Protein 3A6M (pdb70)

CATH classification: 3.90.20.20 (+1 more: 2.30.22.10)

Radius of gyration: 37.83 Å; Cα contacts (8 Å, |Δi|>4): 458; chains: 2; bounding box: 78×58×121 Å

Organism: Thermus thermophilus (strain ATCC 27634 / DSM 579 / HB8) (NCBI:txid300852)

Nearest PDB structures (foldseek):
  3a6m-assembly1_B  TM=7.182E-01  e=8.033E-25  Thermus thermophilus HB8
  1dkg-assembly1_A  TM=5.302E-01  e=3.583E-08  Escherichia coli
  8gb3-assembly1_E  TM=4.973E-01  e=4.743E-05  Mycobacterium tuberculosis
  3a6m-assembly1_B  TM=1.006E+00  e=1.457E-28  Thermus thermophilus HB8
  1dkg-assembly1_A  TM=4.878E-01  e=1.831E-08  Escherichia coli

Foldseek 3Di:
DCVCVVCVCVVVVCCCVPVVVVVVVVVCVCVVVVVCCVVVVVVVVVVPVCVVVVPVVVVVVVVVVCVLCVLPVVLVVLVVVCVVPQVPDPVSSVVSVVVSVVSVQVSCVVVQKDWDDAAPAFDDPLQEAAPEADADDARGFHHFPAIWIARPSRTPGHTYTHGHDHDD/DVCVCVVVVVVVVVVVCVCVVVVVCCVVVVCVVPVVVVVVVVVVVVVVVVVVVVVVVVVVVVCVLCVLCCVLVVLVVVLVVVCVVPVVCSVVSVVVSVVVVQVSCVVQQKDWPDAAPAADDPQAEDADEEDADDARGFHHFPAIWIARVRHTPGHTYTHGYDDD

Structure (mmCIF, N/CA/C/O backbone):
data_3A6M
#
_entry.id   3A6M
#
_cell.length_a   210.382
_cell.length_b   210.382
_cell.length_c   210.382
_cell.angle_alpha   90.00
_cell.angle_beta   90.00
_cell.angle_gamma   90.00
#
_symmetry.space_group_name_H-M   'P 43 3 2'
#
loop_
_entity.id
_entity.type
_entity.pdbx_description
1 polymer 'Protein grpE'
2 water water
#
loop_
_atom_site.group_PDB
_atom_site.id
_atom_site.type_symbol
_atom_site.label_atom_id
_atom_site.label_alt_id
_atom_site.label_comp_id
_atom_site.label_asym_id
_atom_site.label_entity_id
_atom_site.label_seq_id
_atom_site.pdbx_PDB_ins_code
_atom_site.Cartn_x
_atom_site.Cartn_y
_atom_site.Cartn_z
_atom_site.occupancy
_atom_site.B_iso_or_equiv
_atom_site.auth_seq_id
_atom_site.auth_comp_id
_atom_site.auth_asym_id
_atom_site.auth_atom_id
_atom_site.pdbx_PDB_model_num
ATOM 1 N N . ARG A 1 4 ? 93.761 28.882 198.559 1.00 232.69 4 ARG A N 1
ATOM 2 C CA . ARG A 1 4 ? 94.494 27.591 198.431 1.00 232.69 4 ARG A CA 1
ATOM 3 C C . ARG A 1 4 ? 94.012 26.817 197.206 1.00 232.69 4 ARG A C 1
ATOM 4 O O . ARG A 1 4 ? 94.433 27.095 196.083 1.00 232.69 4 ARG A O 1
ATOM 6 N N . ASN A 1 5 ? 93.130 25.847 197.427 1.00 299.50 5 ASN A N 1
ATOM 7 C CA . ASN A 1 5 ? 92.595 25.039 196.337 1.00 299.50 5 ASN A CA 1
ATOM 8 C C . ASN A 1 5 ? 91.368 25.704 195.722 1.00 299.50 5 ASN A C 1
ATOM 9 O O . ASN A 1 5 ? 90.586 25.060 195.022 1.00 299.50 5 ASN A O 1
ATOM 11 N N . HIS A 1 6 ? 91.206 26.997 195.990 1.00 317.49 6 HIS A N 1
ATOM 12 C CA . HIS A 1 6 ? 90.078 27.756 195.464 1.00 317.49 6 HIS A CA 1
ATOM 13 C C . HIS A 1 6 ? 90.570 28.933 194.628 1.00 317.49 6 HIS A C 1
ATOM 14 O O . HIS A 1 6 ? 89.840 29.461 193.788 1.00 317.49 6 HIS A O 1
ATOM 21 N N . GLU A 1 7 ? 91.813 29.342 194.866 1.00 306.74 7 GLU A N 1
ATOM 22 C CA . GLU A 1 7 ? 92.409 30.451 194.133 1.00 306.74 7 GLU A CA 1
ATOM 23 C C . GLU A 1 7 ? 93.440 29.931 193.135 1.00 306.74 7 GLU A C 1
ATOM 24 O O . GLU A 1 7 ? 93.763 30.605 192.156 1.00 306.74 7 GLU A O 1
ATOM 26 N N . ASN A 1 8 ? 93.952 28.729 193.388 1.00 290.78 8 ASN A N 1
ATOM 27 C CA . ASN A 1 8 ? 94.944 28.113 192.512 1.00 290.78 8 ASN A CA 1
ATOM 28 C C . ASN A 1 8 ? 94.264 27.317 191.402 1.00 290.78 8 ASN A C 1
ATOM 29 O O . ASN A 1 8 ? 94.752 27.271 190.272 1.00 290.78 8 ASN A O 1
ATOM 31 N N . THR A 1 9 ? 93.138 26.688 191.730 1.00 327.92 9 THR A N 1
ATOM 32 C CA . THR A 1 9 ? 92.389 25.906 190.753 1.00 327.92 9 THR A CA 1
ATOM 33 C C . THR A 1 9 ? 91.503 26.833 189.924 1.00 327.92 9 THR A C 1
ATOM 34 O O . THR A 1 9 ? 91.174 26.530 188.776 1.00 327.92 9 THR A O 1
ATOM 38 N N . LEU A 1 10 ? 91.119 27.962 190.514 1.00 320.51 10 LEU A N 1
ATOM 39 C CA . LEU A 1 10 ? 90.290 28.946 189.825 1.00 320.51 10 LEU A CA 1
ATOM 40 C C . LEU A 1 10 ? 91.166 30.098 189.342 1.00 320.51 10 LEU A C 1
ATOM 41 O O . LEU A 1 10 ? 90.663 31.138 188.916 1.00 320.51 10 LEU A O 1
ATOM 46 N N . GLU A 1 11 ? 92.479 29.905 189.415 1.00 278.80 11 GLU A N 1
ATOM 47 C CA . GLU A 1 11 ? 93.431 30.920 188.980 1.00 278.80 11 GLU A CA 1
ATOM 48 C C . GLU A 1 11 ? 93.254 31.176 187.490 1.00 278.80 11 GLU A C 1
ATOM 49 O O . GLU A 1 11 ? 93.746 32.170 186.956 1.00 278.80 11 GLU A O 1
ATOM 51 N N . LYS A 1 12 ? 92.547 30.269 186.823 1.00 326.83 12 LYS A N 1
ATOM 52 C CA . LYS A 1 12 ? 92.295 30.389 185.394 1.00 326.83 12 LYS A CA 1
ATOM 53 C C . LYS A 1 12 ? 91.349 31.553 185.115 1.00 326.83 12 LYS A C 1
ATOM 54 O O . LYS A 1 12 ? 91.003 31.817 183.965 1.00 326.83 12 LYS A O 1
ATOM 56 N N . ASP A 1 13 ? 90.936 32.244 186.174 1.00 283.76 13 ASP A N 1
ATOM 57 C CA . ASP A 1 13 ? 90.034 33.384 186.044 1.00 283.76 13 ASP A CA 1
ATOM 58 C C . ASP A 1 13 ? 90.664 34.437 185.143 1.00 283.76 13 ASP A C 1
ATOM 59 O O . ASP A 1 13 ? 89.983 35.328 184.636 1.00 283.76 13 ASP A O 1
ATOM 61 N N . LEU A 1 14 ? 91.974 34.326 184.956 1.00 305.27 14 LEU A N 1
ATOM 62 C CA . LEU A 1 14 ? 92.713 35.253 184.111 1.00 305.27 14 LEU A CA 1
ATOM 63 C C . LEU A 1 14 ? 93.487 34.465 183.058 1.00 305.27 14 LEU A C 1
ATOM 64 O O . LEU A 1 14 ? 94.320 35.018 182.341 1.00 305.27 14 LEU A O 1
ATOM 69 N N . GLU A 1 15 ? 93.204 33.168 182.973 1.00 311.91 15 GLU A N 1
ATOM 70 C CA . GLU A 1 15 ? 93.867 32.298 182.007 1.00 311.91 15 GLU A CA 1
ATOM 71 C C . GLU A 1 15 ? 92.982 32.081 180.783 1.00 311.91 15 GLU A C 1
ATOM 72 O O . GLU A 1 15 ? 93.436 32.223 179.648 1.00 311.91 15 GLU A O 1
ATOM 74 N N . ALA A 1 16 ? 91.720 31.735 181.019 1.00 297.54 16 ALA A N 1
ATOM 75 C CA . ALA A 1 16 ? 90.777 31.505 179.930 1.00 297.54 16 ALA A CA 1
ATOM 76 C C . ALA A 1 16 ? 90.468 32.817 179.215 1.00 297.54 16 ALA A C 1
ATOM 77 O O . ALA A 1 16 ? 89.841 32.827 178.156 1.00 297.54 16 ALA A O 1
ATOM 79 N N . VAL A 1 17 ? 90.908 33.922 179.809 1.00 345.94 17 VAL A N 1
ATOM 80 C CA . VAL A 1 17 ? 90.701 35.245 179.231 1.00 345.94 17 VAL A CA 1
ATOM 81 C C . VAL A 1 17 ? 91.729 35.468 178.125 1.00 345.94 17 VAL A C 1
ATOM 82 O O . VAL A 1 17 ? 91.508 36.257 177.205 1.00 345.94 17 VAL A O 1
ATOM 86 N N . GLY A 1 18 ? 92.851 34.759 178.220 1.00 242.13 18 GLY A N 1
ATOM 87 C CA . GLY A 1 18 ? 93.903 34.884 177.227 1.00 242.13 18 GLY A CA 1
ATOM 88 C C . GLY A 1 18 ? 93.453 34.494 175.833 1.00 242.13 18 GLY A C 1
ATOM 89 O O . GLY A 1 18 ? 94.077 34.874 174.841 1.00 242.13 18 GLY A O 1
ATOM 90 N N . GLN A 1 19 ? 92.368 33.729 175.756 1.00 303.67 19 GLN A N 1
ATOM 91 C CA . GLN A 1 19 ? 91.827 33.290 174.475 1.00 303.67 19 GLN A CA 1
ATOM 92 C C . GLN A 1 19 ? 90.676 34.198 174.052 1.00 303.67 19 GLN A C 1
ATOM 93 O O . GLN A 1 19 ? 90.203 34.128 172.917 1.00 303.67 19 GLN A O 1
ATOM 95 N N . GLU A 1 20 ? 90.229 35.047 174.974 1.00 257.49 20 GLU A N 1
ATOM 96 C CA . GLU A 1 20 ? 89.143 35.982 174.702 1.00 257.49 20 GLU A CA 1
ATOM 97 C C . GLU A 1 20 ? 89.710 37.388 174.530 1.00 257.49 20 GLU A C 1
ATOM 98 O O . GLU A 1 20 ? 88.968 38.351 174.328 1.00 257.49 20 GLU A O 1
ATOM 104 N N . ALA A 1 21 ? 91.032 37.498 174.607 1.00 294.68 21 ALA A N 1
ATOM 105 C CA . ALA A 1 21 ? 91.707 38.782 174.461 1.00 294.68 21 ALA A CA 1
ATOM 106 C C . ALA A 1 21 ? 92.641 38.772 173.257 1.00 294.68 21 ALA A C 1
ATOM 107 O O . ALA A 1 21 ? 92.630 39.697 172.443 1.00 294.68 21 ALA A O 1
ATOM 109 N N . GLN A 1 22 ? 93.451 37.724 173.151 1.00 276.39 22 GLN A N 1
ATOM 110 C CA . GLN A 1 22 ? 94.386 37.597 172.043 1.00 276.39 22 GLN A CA 1
ATOM 111 C C . GLN A 1 22 ? 93.628 37.407 170.733 1.00 276.39 22 GLN A C 1
ATOM 112 O O . GLN A 1 22 ? 94.150 37.704 169.659 1.00 276.39 22 GLN A O 1
ATOM 114 N N . ALA A 1 23 ? 92.396 36.911 170.826 1.00 334.47 23 ALA A N 1
ATOM 115 C CA . ALA A 1 23 ? 91.566 36.696 169.644 1.00 334.47 23 ALA A CA 1
ATOM 116 C C . ALA A 1 23 ? 90.987 38.029 169.185 1.00 334.47 23 ALA A C 1
ATOM 117 O O . ALA A 1 23 ? 90.877 38.288 167.986 1.00 334.47 23 ALA A O 1
ATOM 119 N N . LEU A 1 24 ? 90.612 38.872 170.145 1.00 260.67 24 LEU A N 1
ATOM 120 C CA . LEU A 1 24 ? 90.065 40.186 169.832 1.00 260.67 24 LEU A CA 1
ATOM 121 C C . LEU A 1 24 ? 91.216 41.095 169.412 1.00 260.67 24 LEU A C 1
ATOM 122 O O . LEU A 1 24 ? 91.025 42.279 169.131 1.00 260.67 24 LEU A O 1
ATOM 127 N N . GLU A 1 25 ? 92.416 40.522 169.379 1.00 299.58 25 GLU A N 1
ATOM 128 C CA . GLU A 1 25 ? 93.621 41.239 168.981 1.00 299.58 25 GLU A CA 1
ATOM 129 C C . GLU A 1 25 ? 94.316 40.444 167.876 1.00 299.58 25 GLU A C 1
ATOM 130 O O . GLU A 1 25 ? 95.433 40.766 167.470 1.00 299.58 25 GLU A O 1
ATOM 132 N N . GLU A 1 26 ? 93.639 39.401 167.401 1.00 269.20 26 GLU A N 1
ATOM 133 C CA . GLU A 1 26 ? 94.153 38.543 166.336 1.00 269.20 26 GLU A CA 1
ATOM 134 C C . GLU A 1 26 ? 93.287 38.719 165.094 1.00 269.20 26 GLU A C 1
ATOM 135 O O . GLU A 1 26 ? 93.646 38.281 164.000 1.00 269.20 26 GLU A O 1
ATOM 137 N N . ARG A 1 27 ? 92.138 39.361 165.280 1.00 266.99 27 ARG A N 1
ATOM 138 C CA . ARG A 1 27 ? 91.203 39.614 164.193 1.00 266.99 27 ARG A CA 1
ATOM 139 C C . ARG A 1 27 ? 91.303 41.075 163.769 1.00 266.99 27 ARG A C 1
ATOM 140 O O . ARG A 1 27 ? 91.262 41.390 162.580 1.00 266.99 27 ARG A O 1
ATOM 148 N N . LEU A 1 28 ? 91.431 41.963 164.751 1.00 253.41 28 LEU A N 1
ATOM 149 C CA . LEU A 1 28 ? 91.552 43.391 164.480 1.00 253.41 28 LEU A CA 1
ATOM 150 C C . LEU A 1 28 ? 92.872 43.665 163.764 1.00 253.41 28 LEU A C 1
ATOM 151 O O . LEU A 1 28 ? 93.071 44.737 163.192 1.00 253.41 28 LEU A O 1
ATOM 156 N N . LYS A 1 29 ? 93.769 42.684 163.800 1.00 256.73 29 LYS A N 1
ATOM 157 C CA . LYS A 1 29 ? 95.069 42.806 163.150 1.00 256.73 29 LYS A CA 1
ATOM 158 C C . LYS A 1 29 ? 94.948 42.391 161.690 1.00 256.73 29 LYS A C 1
ATOM 159 O O . LYS A 1 29 ? 95.647 42.917 160.823 1.00 256.73 29 LYS A O 1
ATOM 161 N N . ALA A 1 30 ? 94.055 41.441 161.428 1.00 281.48 30 ALA A N 1
ATOM 162 C CA . ALA A 1 30 ? 93.827 40.946 160.076 1.00 281.48 30 ALA A CA 1
ATOM 163 C C . ALA A 1 30 ? 93.002 41.946 159.275 1.00 281.48 30 ALA A C 1
ATOM 164 O O . ALA A 1 30 ? 93.082 41.988 158.047 1.00 281.48 30 ALA A O 1
ATOM 166 N N . ALA A 1 31 ? 92.210 42.752 159.976 1.00 346.45 31 ALA A N 1
ATOM 167 C CA . ALA A 1 31 ? 91.374 43.752 159.324 1.00 346.45 31 ALA A CA 1
ATOM 168 C C . ALA A 1 31 ? 92.222 44.896 158.778 1.00 346.45 31 ALA A C 1
ATOM 169 O O . ALA A 1 31 ? 91.691 45.891 158.283 1.00 346.45 31 ALA A O 1
ATOM 171 N N . GLU A 1 32 ? 93.542 44.751 158.872 1.00 298.66 32 GLU A N 1
ATOM 172 C CA . GLU A 1 32 ? 94.460 45.768 158.371 1.00 298.66 32 GLU A CA 1
ATOM 173 C C . GLU A 1 32 ? 94.369 45.790 156.853 1.00 298.66 32 GLU A C 1
ATOM 174 O O . GLU A 1 32 ? 94.449 46.847 156.228 1.00 298.66 32 GLU A O 1
ATOM 176 N N . GLU A 1 33 ? 94.206 44.608 156.266 1.00 320.21 33 GLU A N 1
ATOM 177 C CA . GLU A 1 33 ? 94.079 44.479 154.821 1.00 320.21 33 GLU A CA 1
ATOM 178 C C . GLU A 1 33 ? 92.593 44.367 154.491 1.00 320.21 33 GLU A C 1
ATOM 179 O O . GLU A 1 33 ? 92.215 43.938 153.402 1.00 320.21 33 GLU A O 1
ATOM 181 N N . GLU A 1 34 ? 91.760 44.756 155.453 1.00 284.07 34 GLU A N 1
ATOM 182 C CA . GLU A 1 34 ? 90.308 44.722 155.302 1.00 284.07 34 GLU A CA 1
ATOM 183 C C . GLU A 1 34 ? 89.810 46.113 154.921 1.00 284.07 34 GLU A C 1
ATOM 184 O O . GLU A 1 34 ? 88.710 46.273 154.391 1.00 284.07 34 GLU A O 1
ATOM 190 N N . LEU A 1 35 ? 90.632 47.116 155.210 1.00 299.80 35 LEU A N 1
ATOM 191 C CA . LEU A 1 35 ? 90.323 48.504 154.887 1.00 299.80 35 LEU A CA 1
ATOM 192 C C . LEU A 1 35 ? 91.450 49.038 154.006 1.00 299.80 35 LEU A C 1
ATOM 193 O O . LEU A 1 35 ? 91.427 50.188 153.569 1.00 299.80 35 LEU A O 1
ATOM 198 N N . LYS A 1 36 ? 92.434 48.179 153.754 1.00 309.62 36 LYS A N 1
ATOM 199 C CA . LYS A 1 36 ? 93.581 48.519 152.919 1.00 309.62 36 LYS A CA 1
ATOM 200 C C . LYS A 1 36 ? 93.666 47.527 151.762 1.00 309.62 36 LYS A C 1
ATOM 201 O O . LYS A 1 36 ? 93.953 47.905 150.626 1.00 309.62 36 LYS A O 1
ATOM 203 N N . GLY A 1 37 ? 93.419 46.254 152.061 1.00 237.70 37 GLY A N 1
ATOM 204 C CA . GLY A 1 37 ? 93.452 45.232 151.030 1.00 237.70 37 GLY A CA 1
ATOM 205 C C . GLY A 1 37 ? 92.279 45.436 150.094 1.00 237.70 37 GLY A C 1
ATOM 206 O O . GLY A 1 37 ? 92.387 45.237 148.883 1.00 237.70 37 GLY A O 1
ATOM 207 N N . LEU A 1 38 ? 91.146 45.830 150.669 1.00 325.04 38 LEU A N 1
ATOM 208 C CA . LEU A 1 38 ? 89.940 46.093 149.898 1.00 325.04 38 LEU A CA 1
ATOM 209 C C . LEU A 1 38 ? 90.165 47.385 149.127 1.00 325.04 38 LEU A C 1
ATOM 210 O O . LEU A 1 38 ? 89.553 47.618 148.085 1.00 325.04 38 LEU A O 1
ATOM 215 N N . LYS A 1 39 ? 91.055 48.222 149.652 1.00 293.54 39 LYS A N 1
ATOM 216 C CA . LYS A 1 39 ? 91.379 49.492 149.019 1.00 293.54 39 LYS A CA 1
ATOM 217 C C . LYS A 1 39 ? 91.974 49.238 147.638 1.00 293.54 39 LYS A C 1
ATOM 218 O O . LYS A 1 39 ? 92.175 50.167 146.859 1.00 300.90 39 LYS A O 1
ATOM 220 N N . ASP A 1 40 ? 92.257 47.972 147.344 1.00 296.80 40 ASP A N 1
ATOM 221 C CA . ASP A 1 40 ? 92.815 47.592 146.052 1.00 296.80 40 ASP A CA 1
ATOM 222 C C . ASP A 1 40 ? 91.687 47.321 145.064 1.00 296.80 40 ASP A C 1
ATOM 223 O O . ASP A 1 40 ? 91.563 48.006 144.050 1.00 300.41 40 ASP A O 1
ATOM 228 N N . LYS A 1 41 ? 90.867 46.319 145.367 1.00 251.84 41 LYS A N 1
ATOM 229 C CA . LYS A 1 41 ? 89.741 45.963 144.510 1.00 251.84 41 LYS A CA 1
ATOM 230 C C . LYS A 1 41 ? 88.881 47.196 144.244 1.00 251.84 41 LYS A C 1
ATOM 231 O O . LYS A 1 41 ? 88.180 47.270 143.235 1.00 251.84 41 LYS A O 1
ATOM 237 N N . TYR A 1 42 ? 88.943 48.163 145.156 1.00 242.67 42 TYR A N 1
ATOM 238 C CA . TYR A 1 42 ? 88.170 49.393 145.028 1.00 242.67 42 TYR A CA 1
ATOM 239 C C . TYR A 1 42 ? 88.920 50.446 144.218 1.00 242.67 42 TYR A C 1
ATOM 240 O O . TYR A 1 42 ? 88.427 50.910 143.190 1.00 248.93 42 TYR A O 1
ATOM 249 N N . LEU A 1 43 ? 90.107 50.824 144.686 1.00 186.54 43 LEU A N 1
ATOM 250 C CA . LEU A 1 43 ? 90.917 51.830 144.001 1.00 186.54 43 LEU A CA 1
ATOM 251 C C . LEU A 1 43 ? 91.402 51.339 142.639 1.00 186.54 43 LEU A C 1
ATOM 252 O O . LEU A 1 43 ? 92.102 52.058 141.926 1.00 207.72 43 LEU A O 1
ATOM 254 N N . ARG A 1 44 ? 91.035 50.110 142.289 1.00 226.42 44 ARG A N 1
ATOM 255 C CA . ARG A 1 44 ? 91.410 49.534 141.003 1.00 226.42 44 ARG A CA 1
ATOM 256 C C . ARG A 1 44 ? 90.160 49.477 140.133 1.00 226.42 44 ARG A C 1
ATOM 257 O O . ARG A 1 44 ? 90.239 49.279 138.921 1.00 247.60 44 ARG A O 1
ATOM 259 N N . LEU A 1 45 ? 89.006 49.651 140.769 1.00 249.85 45 LEU A N 1
ATOM 260 C CA . LEU A 1 45 ? 87.728 49.641 140.070 1.00 249.85 45 LEU A CA 1
ATOM 261 C C . LEU A 1 45 ? 87.352 51.094 139.791 1.00 249.85 45 LEU A C 1
ATOM 262 O O . LEU A 1 45 ? 86.731 51.401 138.774 1.00 249.85 45 LEU A O 1
ATOM 267 N N . LEU A 1 46 ? 87.739 51.981 140.705 1.00 183.15 46 LEU A N 1
ATOM 268 C CA . LEU A 1 46 ? 87.461 53.408 140.569 1.00 183.15 46 LEU A CA 1
ATOM 269 C C . LEU A 1 46 ? 88.573 54.087 139.771 1.00 183.15 46 LEU A C 1
ATOM 270 O O . LEU A 1 46 ? 88.496 55.277 139.462 1.00 183.96 46 LEU A O 1
ATOM 275 N N . ALA A 1 47 ? 89.611 53.321 139.445 1.00 190.73 47 ALA A N 1
ATOM 276 C CA . ALA A 1 47 ? 90.731 53.834 138.664 1.00 190.73 47 ALA A CA 1
ATOM 277 C C . ALA A 1 47 ? 90.453 53.513 137.203 1.00 190.73 47 ALA A C 1
ATOM 278 O O . ALA A 1 47 ? 91.048 54.095 136.296 1.00 190.73 47 ALA A O 1
ATOM 280 N N . ASP A 1 48 ? 89.537 52.573 136.994 1.00 179.55 48 ASP A N 1
ATOM 281 C CA . ASP A 1 48 ? 89.141 52.150 135.659 1.00 179.55 48 ASP A CA 1
ATOM 282 C C . ASP A 1 48 ? 87.863 52.876 135.261 1.00 179.55 48 ASP A C 1
ATOM 283 O O . ASP A 1 48 ? 87.658 53.190 134.093 1.00 183.68 48 ASP A O 1
ATOM 288 N N . PHE A 1 49 ? 87.004 53.135 136.241 1.00 193.00 49 PHE A N 1
ATOM 289 C CA . PHE A 1 49 ? 85.750 53.833 135.991 1.00 193.00 49 PHE A CA 1
ATOM 290 C C . PHE A 1 49 ? 86.037 55.282 135.628 1.00 193.00 49 PHE A C 1
ATOM 291 O O . PHE A 1 49 ? 85.213 55.952 135.006 1.00 193.00 49 PHE A O 1
ATOM 299 N N . ASP A 1 50 ? 87.213 55.761 136.016 1.00 197.82 50 ASP A N 1
ATOM 300 C CA . ASP A 1 50 ? 87.609 57.127 135.707 1.00 197.82 50 ASP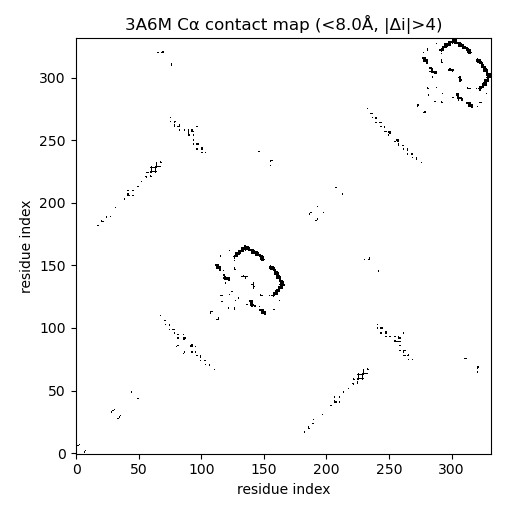 A CA 1
ATOM 301 C C . ASP A 1 50 ? 88.633 57.054 134.578 1.00 197.82 50 ASP A C 1
ATOM 302 O O . ASP A 1 50 ? 89.334 58.022 134.284 1.00 197.82 50 ASP A O 1
ATOM 307 N N . ASN A 1 51 ? 88.704 55.883 133.951 1.00 246.49 51 ASN A N 1
ATOM 308 C CA . ASN A 1 51 ? 89.620 55.636 132.845 1.00 246.49 51 ASN A CA 1
ATOM 309 C C . ASN A 1 51 ? 88.835 55.140 131.634 1.00 246.49 51 ASN A C 1
ATOM 310 O O . ASN A 1 51 ? 88.886 55.735 130.558 1.00 246.49 51 ASN A O 1
ATOM 315 N N . TYR A 1 52 ? 88.117 54.039 131.822 1.00 176.72 52 TYR A N 1
ATOM 316 C CA . TYR A 1 52 ? 87.299 53.447 130.772 1.00 176.72 52 TYR A CA 1
ATOM 317 C C . TYR A 1 52 ? 86.329 54.494 130.241 1.00 176.72 52 TYR A C 1
ATOM 318 O O . TYR A 1 52 ? 86.267 54.743 129.040 1.00 176.72 52 TYR A O 1
ATOM 327 N N . ARG A 1 53 ? 85.571 55.101 131.148 1.00 184.94 53 ARG A N 1
ATOM 328 C CA . ARG A 1 53 ? 84.610 56.126 130.773 1.00 184.94 53 ARG A CA 1
ATOM 329 C C . ARG A 1 53 ? 85.332 57.274 130.066 1.00 184.94 53 ARG A C 1
ATOM 330 O O . ARG A 1 53 ? 84.702 58.110 129.418 1.00 187.53 53 ARG A O 1
ATOM 332 N N . LYS A 1 54 ? 86.656 57.310 130.195 1.00 153.20 54 LYS A N 1
ATOM 333 C CA . LYS A 1 54 ? 87.463 58.342 129.549 1.00 153.20 54 LYS A CA 1
ATOM 334 C C . LYS A 1 54 ? 87.897 57.822 128.180 1.00 153.20 54 LYS A C 1
ATOM 335 O O . LYS A 1 54 ? 88.202 58.598 127.272 1.00 129.89 54 LYS A O 1
ATOM 337 N N . ARG A 1 55 ? 87.921 56.497 128.048 1.00 155.13 55 ARG A N 1
ATOM 338 C CA . ARG A 1 55 ? 88.292 55.838 126.800 1.00 155.13 55 ARG A CA 1
ATOM 339 C C . ARG A 1 55 ? 87.103 55.904 125.849 1.00 155.13 55 ARG A C 1
ATOM 340 O O . ARG A 1 55 ? 87.264 56.118 124.648 1.00 155.13 55 ARG A O 1
ATOM 348 N N . MET A 1 56 ? 85.910 55.708 126.405 1.00 124.74 56 MET A N 1
ATOM 349 C CA . MET A 1 56 ? 84.674 55.743 125.632 1.00 124.74 56 MET A CA 1
ATOM 350 C C . MET A 1 56 ? 84.248 57.183 125.389 1.00 124.74 56 MET A C 1
ATOM 351 O O . MET A 1 56 ? 83.435 57.467 124.508 1.00 124.74 56 MET A O 1
ATOM 356 N N . GLU A 1 57 ? 84.799 58.092 126.185 1.00 145.41 57 GLU A N 1
ATOM 357 C CA . GLU A 1 57 ? 84.499 59.505 126.030 1.00 145.41 57 GLU A CA 1
ATOM 358 C C . GLU A 1 57 ? 85.067 59.842 124.654 1.00 145.41 57 GLU A C 1
ATOM 359 O O . GLU A 1 57 ? 84.762 60.882 124.073 1.00 145.41 57 GLU A O 1
ATOM 365 N N . GLU A 1 58 ? 85.893 58.928 124.145 1.00 117.27 58 GLU A N 1
ATOM 366 C CA . GLU A 1 58 ? 86.536 59.061 122.842 1.00 117.27 58 GLU A CA 1
ATOM 367 C C . GLU A 1 58 ? 85.772 58.270 121.794 1.00 117.27 58 GLU A C 1
ATOM 368 O O . GLU A 1 58 ? 85.291 58.831 120.815 1.00 117.27 58 GLU A O 1
ATOM 374 N N . GLU A 1 59 ? 85.665 56.962 122.009 1.00 124.60 59 GLU A N 1
ATOM 375 C CA . GLU A 1 59 ? 84.968 56.088 121.073 1.00 124.60 59 GLU A CA 1
ATOM 376 C C . GLU A 1 59 ? 83.564 56.590 120.745 1.00 124.60 59 GLU A C 1
ATOM 377 O O . GLU A 1 59 ? 82.948 56.142 119.778 1.00 124.60 59 GLU A O 1
ATOM 383 N N . LEU A 1 60 ? 83.054 57.516 121.551 1.00 111.04 60 LEU A N 1
ATOM 384 C CA . LEU A 1 60 ? 81.736 58.084 121.297 1.00 111.04 60 LEU A CA 1
ATOM 385 C C . LEU A 1 60 ? 81.881 59.268 120.348 1.00 111.04 60 LEU A C 1
ATOM 386 O O . LEU A 1 60 ? 81.330 59.250 119.249 1.00 111.04 60 LEU A O 1
ATOM 391 N N . LYS A 1 61 ? 82.629 60.288 120.768 1.00 94.56 61 LYS A N 1
ATOM 392 C CA . LYS A 1 61 ? 82.843 61.471 119.932 1.00 94.56 61 LYS A CA 1
ATOM 393 C C . LYS A 1 61 ? 83.384 61.079 118.561 1.00 94.56 61 LYS A C 1
ATOM 394 O O . LYS A 1 61 ? 83.371 61.876 117.623 1.00 177.52 61 LYS A O 1
ATOM 400 N N . ALA A 1 62 ? 83.855 59.842 118.458 1.00 91.58 62 ALA A N 1
ATOM 401 C CA . ALA A 1 62 ? 84.389 59.325 117.211 1.00 91.58 62 ALA A CA 1
ATOM 402 C C . ALA A 1 62 ? 83.270 58.706 116.388 1.00 91.58 62 ALA A C 1
ATOM 403 O O . ALA A 1 62 ? 83.161 58.968 115.197 1.00 91.58 62 ALA A O 1
ATOM 405 N N . ARG A 1 63 ? 82.444 57.877 117.018 1.00 90.67 63 ARG A N 1
ATOM 406 C CA . ARG A 1 63 ? 81.333 57.248 116.311 1.00 90.67 63 ARG A CA 1
ATOM 407 C C . ARG A 1 63 ? 80.385 58.288 115.727 1.00 90.67 63 ARG A C 1
ATOM 408 O O . ARG A 1 63 ? 79.670 58.016 114.759 1.00 112.02 63 ARG A O 1
ATOM 416 N N . GLU A 1 64 ? 80.362 59.472 116.326 1.00 88.00 64 GLU A N 1
ATOM 417 C CA . GLU A 1 64 ? 79.500 60.520 115.821 1.00 88.00 64 GLU A CA 1
ATOM 418 C C . GLU A 1 64 ? 80.195 61.077 114.587 1.00 88.00 64 GLU A C 1
ATOM 419 O O . GLU A 1 64 ? 79.614 61.139 113.503 1.00 112.70 64 GLU A O 1
ATOM 425 N N . ARG A 1 65 ? 81.453 61.466 114.761 1.00 81.54 65 ARG A N 1
ATOM 426 C CA . ARG A 1 65 ? 82.253 62.013 113.672 1.00 81.54 65 ARG A CA 1
ATOM 427 C C . ARG A 1 65 ? 82.134 61.094 112.462 1.00 81.54 65 ARG A C 1
ATOM 428 O O . ARG A 1 65 ? 81.967 61.549 111.332 1.00 108.70 65 ARG A O 1
ATOM 436 N N . GLU A 1 66 ? 82.201 59.793 112.724 1.00 76.46 66 GLU A N 1
ATOM 437 C CA . GLU A 1 66 ? 82.096 58.768 111.693 1.00 76.46 66 GLU A CA 1
ATOM 438 C C . GLU A 1 66 ? 80.735 58.867 111.027 1.00 76.46 66 GLU A C 1
ATOM 439 O O . GLU A 1 66 ? 80.597 58.618 109.829 1.00 99.95 66 GLU A O 1
ATOM 445 N N . GLY A 1 67 ? 79.729 59.220 111.822 1.00 82.82 67 GLY A N 1
ATOM 446 C CA . GLY A 1 67 ? 78.378 59.351 111.309 1.00 82.82 67 GLY A CA 1
ATOM 447 C C . GLY A 1 67 ? 78.261 60.546 110.390 1.00 82.82 67 GLY A C 1
ATOM 448 O O . GLY A 1 67 ? 77.655 60.459 109.327 1.00 82.82 67 GLY A O 1
ATOM 449 N N . VAL A 1 68 ? 78.839 61.668 110.799 1.00 73.25 68 VAL A N 1
ATOM 450 C CA . VAL A 1 68 ? 78.800 62.863 109.980 1.00 73.25 68 VAL A CA 1
ATOM 451 C C . VAL A 1 68 ? 79.441 62.564 108.641 1.00 73.25 68 VAL A C 1
ATOM 452 O O . VAL A 1 68 ? 78.889 62.902 107.595 1.00 73.25 68 VAL A O 1
ATOM 456 N N . LEU A 1 69 ? 80.613 61.934 108.680 1.00 65.85 69 LEU A N 1
ATOM 457 C CA . LEU A 1 69 ? 81.339 61.580 107.462 1.00 65.85 69 LEU A CA 1
ATOM 458 C C . LEU A 1 69 ? 80.498 60.696 106.560 1.00 65.85 69 LEU A C 1
ATOM 459 O O . LEU A 1 69 ? 80.373 60.953 105.367 1.00 65.85 69 LEU A O 1
ATOM 464 N N . LYS A 1 70 ? 79.916 59.657 107.140 1.00 65.43 70 LYS A N 1
ATOM 465 C CA . LYS A 1 70 ? 79.085 58.740 106.386 1.00 65.43 70 LYS A CA 1
ATOM 466 C C . LYS A 1 70 ? 78.040 59.490 105.571 1.00 65.43 70 LYS A C 1
ATOM 467 O O . LYS A 1 70 ? 77.732 59.106 104.442 1.00 65.43 70 LYS A O 1
ATOM 473 N N . ALA A 1 71 ? 77.497 60.559 106.145 1.00 63.25 71 ALA A N 1
ATOM 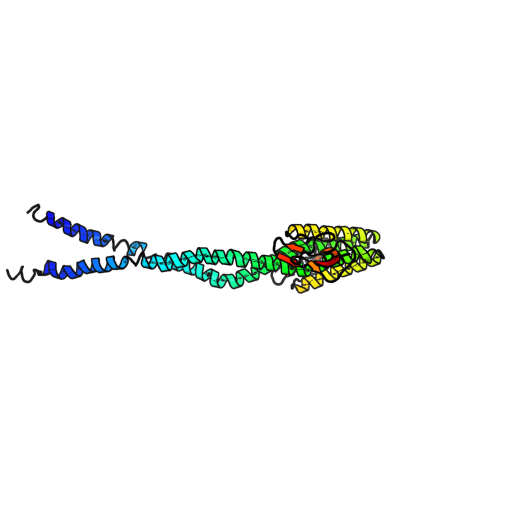474 C CA . ALA A 1 71 ? 76.469 61.347 105.475 1.00 63.25 71 ALA A CA 1
ATOM 475 C C . ALA A 1 71 ? 77.092 62.279 104.449 1.00 63.25 71 ALA A C 1
ATOM 476 O O . ALA A 1 71 ? 76.706 62.283 103.274 1.00 63.25 71 ALA A O 1
ATOM 478 N N . LEU A 1 72 ? 78.048 63.077 104.918 1.00 64.05 72 LEU A N 1
ATOM 479 C CA . LEU A 1 72 ? 78.773 64.032 104.092 1.00 64.05 72 LEU A CA 1
ATOM 480 C C . LEU A 1 72 ? 79.227 63.370 102.790 1.00 64.05 72 LEU A C 1
ATOM 481 O O . LEU A 1 72 ? 79.068 63.921 101.701 1.00 64.05 72 LEU A O 1
ATOM 486 N N . ARG A 1 73 ? 79.781 62.171 102.907 1.00 66.15 73 ARG A N 1
ATOM 487 C CA . ARG A 1 73 ? 80.240 61.446 101.743 1.00 66.15 73 ARG A CA 1
ATOM 488 C C . ARG A 1 73 ? 79.110 61.104 100.806 1.00 66.15 73 ARG A C 1
ATOM 489 O O . ARG A 1 73 ? 79.242 61.232 99.597 1.00 66.15 73 ARG A O 1
ATOM 497 N N . ALA A 1 74 ? 77.991 60.671 101.359 1.00 60.29 74 ALA A N 1
ATOM 498 C CA . ALA A 1 74 ? 76.850 60.311 100.534 1.00 60.29 74 ALA A CA 1
ATOM 499 C C . ALA A 1 74 ? 76.215 61.523 99.884 1.00 60.29 74 ALA A C 1
ATOM 500 O O . ALA A 1 74 ? 75.558 61.414 98.851 1.00 60.29 74 ALA A O 1
ATOM 502 N N . LEU A 1 75 ? 76.415 62.686 100.481 1.00 60.36 75 LEU A N 1
ATOM 503 C CA . LEU A 1 75 ? 75.788 63.874 99.947 1.00 60.36 75 LEU A CA 1
ATOM 504 C C . LEU A 1 75 ? 76.646 64.780 99.080 1.00 60.36 75 LEU A C 1
ATOM 505 O O . LEU A 1 75 ? 76.101 65.626 98.359 1.00 60.36 75 LEU A O 1
ATOM 510 N N . LEU A 1 76 ? 77.969 64.608 99.139 1.00 48.68 76 LEU A N 1
ATOM 511 C CA . LEU A 1 76 ? 78.870 65.425 98.328 1.00 48.68 76 LEU A CA 1
ATOM 512 C C . LEU A 1 76 ? 78.513 65.394 96.840 1.00 48.68 76 LEU A C 1
ATOM 513 O O . LEU A 1 76 ? 78.612 66.400 96.143 1.00 48.68 76 LEU A O 1
ATOM 518 N N . PRO A 1 77 ? 78.074 64.243 96.336 1.00 49.43 77 PRO A N 1
ATOM 519 C CA . PRO A 1 77 ? 77.696 64.110 94.931 1.00 49.43 77 PRO A CA 1
ATOM 520 C C . PRO A 1 77 ? 76.690 65.156 94.490 1.00 49.43 77 PRO A C 1
ATOM 521 O O . PRO A 1 77 ? 76.464 65.324 93.303 1.00 49.43 77 PRO A O 1
ATOM 525 N N . VAL A 1 78 ? 76.045 65.833 95.427 1.00 56.04 78 VAL A N 1
ATOM 526 C CA . VAL A 1 78 ? 75.082 66.852 95.031 1.00 56.04 78 VAL A CA 1
ATOM 527 C C . VAL A 1 78 ? 75.872 68.093 94.659 1.00 56.04 78 VAL A C 1
ATOM 528 O O . VAL A 1 78 ? 75.582 68.769 93.672 1.00 56.04 78 VAL A O 1
ATOM 532 N N . LEU A 1 79 ? 76.884 68.382 95.463 1.00 59.70 79 LEU A N 1
ATOM 533 C CA . LEU A 1 79 ? 77.717 69.539 95.219 1.00 59.70 79 LEU A CA 1
ATOM 534 C C . LEU A 1 79 ? 78.347 69.355 93.854 1.00 59.70 79 LEU A C 1
ATOM 535 O O . LEU A 1 79 ? 78.472 70.302 93.069 1.00 59.70 79 LEU A O 1
ATOM 540 N N . ASP A 1 80 ? 78.719 68.110 93.577 1.00 57.16 80 ASP A N 1
ATOM 541 C CA . ASP A 1 80 ? 79.332 67.765 92.313 1.00 57.16 80 ASP A CA 1
ATOM 542 C C . ASP A 1 80 ? 78.367 68.055 91.185 1.00 57.16 80 ASP A C 1
ATOM 543 O O . ASP A 1 80 ? 78.732 68.716 90.219 1.00 57.16 80 ASP A O 1
ATOM 548 N N . ASP A 1 81 ? 77.131 67.583 91.314 1.00 52.92 81 ASP A N 1
ATOM 549 C CA . ASP A 1 81 ? 76.125 67.824 90.290 1.00 52.92 81 ASP A CA 1
ATOM 550 C C . ASP A 1 81 ? 75.816 69.313 90.137 1.00 52.92 81 ASP A C 1
ATOM 551 O O . ASP A 1 81 ? 75.502 69.786 89.039 1.00 52.92 81 ASP A O 1
ATOM 556 N N . LEU A 1 82 ? 75.900 70.062 91.229 1.00 61.50 82 LEU A N 1
ATOM 557 C CA . LEU A 1 82 ? 75.629 71.483 91.128 1.00 61.50 82 LEU A CA 1
ATOM 558 C C . LEU A 1 82 ? 76.732 72.081 90.281 1.00 61.50 82 LEU A C 1
ATOM 559 O O . LEU A 1 82 ? 76.479 72.944 89.438 1.00 61.50 82 LEU A O 1
ATOM 564 N N . ASP A 1 83 ? 77.958 71.613 90.510 1.00 53.69 83 ASP A N 1
ATOM 565 C CA . ASP A 1 83 ? 79.099 72.075 89.730 1.00 53.69 83 ASP A CA 1
ATOM 566 C C . ASP A 1 83 ? 78.877 71.649 88.281 1.00 53.69 83 ASP A C 1
ATOM 567 O O . ASP A 1 83 ? 78.829 72.477 87.384 1.00 53.69 83 ASP A O 1
ATOM 572 N N . ARG A 1 84 ? 78.729 70.350 88.054 1.00 68.83 84 ARG A N 1
ATOM 573 C CA . ARG A 1 84 ? 78.520 69.858 86.703 1.00 68.83 84 ARG A CA 1
ATOM 574 C C . ARG A 1 84 ? 77.469 70.674 85.963 1.00 68.83 84 ARG A C 1
ATOM 575 O O . ARG A 1 84 ? 77.511 70.777 84.748 1.00 68.83 84 ARG A O 1
ATOM 583 N N . ALA A 1 85 ? 76.536 71.276 86.689 1.00 64.25 85 ALA A N 1
ATOM 584 C CA . ALA A 1 85 ? 75.482 72.048 86.043 1.00 64.25 85 ALA A CA 1
ATOM 585 C C . ALA A 1 85 ? 75.907 73.451 85.668 1.00 64.25 85 ALA A C 1
ATOM 586 O O . ALA A 1 85 ? 75.594 73.929 84.591 1.00 64.25 85 ALA A O 1
ATOM 588 N N . LEU A 1 86 ? 76.610 74.119 86.564 1.00 64.23 86 LEU A N 1
ATOM 589 C CA . LEU A 1 86 ? 77.055 75.472 86.297 1.00 64.23 86 LEU A CA 1
ATOM 590 C C . LEU A 1 86 ? 78.044 75.577 85.143 1.00 64.23 86 LEU A C 1
ATOM 591 O O . LEU A 1 86 ? 78.091 76.607 84.476 1.00 64.23 86 LEU A O 1
ATOM 596 N N . GLU A 1 87 ? 78.839 74.534 84.908 1.00 91.70 87 GLU A N 1
ATOM 597 C CA . GLU A 1 87 ? 79.827 74.574 83.836 1.00 91.70 87 GLU A CA 1
ATOM 598 C C . GLU A 1 87 ? 79.310 74.073 82.492 1.00 91.70 87 GLU A C 1
ATOM 599 O O . GLU A 1 87 ? 79.850 74.422 81.446 1.00 91.70 87 GLU A O 1
ATOM 605 N N . PHE A 1 88 ? 78.259 73.267 82.513 1.00 113.13 88 PHE A N 1
ATOM 606 C CA . PHE A 1 88 ? 77.704 72.734 81.279 1.00 113.13 88 PHE A CA 1
ATOM 607 C C . PHE A 1 88 ? 76.252 73.120 81.068 1.00 113.13 88 PHE A C 1
ATOM 608 O O . PHE A 1 88 ? 75.949 74.010 80.273 1.00 113.13 88 PHE A O 1
ATOM 616 N N . ALA A 1 89 ? 75.371 72.427 81.788 1.00 243.34 89 ALA A N 1
ATOM 617 C CA . ALA A 1 89 ? 73.919 72.602 81.737 1.00 243.34 89 ALA A CA 1
ATOM 618 C C . ALA A 1 89 ? 73.372 73.972 81.333 1.00 243.34 89 ALA A C 1
ATOM 619 O O . ALA A 1 89 ? 72.223 74.072 80.900 1.00 243.34 89 ALA A O 1
ATOM 621 N N . GLU A 1 90 ? 74.176 75.022 81.477 1.00 236.59 90 GLU A N 1
ATOM 622 C CA . GLU A 1 90 ? 73.748 76.374 81.117 1.00 236.59 90 GLU A CA 1
ATOM 623 C C . GLU A 1 90 ? 73.262 76.437 79.668 1.00 236.59 90 GLU A C 1
ATOM 624 O O . GLU A 1 90 ? 72.904 77.504 79.169 1.00 236.59 90 GLU A O 1
ATOM 630 N N . ALA A 1 91 ? 73.262 75.288 79.000 1.00 103.21 91 ALA A N 1
ATOM 631 C CA . ALA A 1 91 ? 72.821 75.185 77.617 1.00 103.21 91 ALA A CA 1
ATOM 632 C C . ALA A 1 91 ? 71.487 75.893 77.423 1.00 103.21 91 ALA A C 1
ATOM 633 O O . ALA A 1 91 ? 71.396 76.884 76.703 1.00 103.21 91 ALA A O 1
ATOM 635 N N . SER A 1 92 ? 70.448 75.386 78.066 1.00 159.68 92 SER A N 1
ATOM 636 C CA . SER A 1 92 ? 69.139 76.003 77.939 1.00 159.68 92 SER A CA 1
ATOM 637 C C . SER A 1 92 ? 68.463 76.171 79.286 1.00 159.68 92 SER A C 1
ATOM 638 O O . SER A 1 92 ? 68.657 75.369 80.196 1.00 159.68 92 SER A O 1
ATOM 641 N N . PRO A 1 93 ? 67.676 77.241 79.440 1.00 129.05 93 PRO A N 1
ATOM 642 C CA . PRO A 1 93 ? 66.973 77.478 80.701 1.00 129.05 93 PRO A CA 1
ATOM 643 C C . PRO A 1 93 ? 66.194 76.215 81.069 1.00 129.05 93 PRO A C 1
ATOM 644 O O . PRO A 1 93 ? 66.202 75.784 82.223 1.00 129.05 93 PRO A O 1
ATOM 648 N N . GLU A 1 94 ? 65.535 75.626 80.070 1.00 88.98 94 GLU A N 1
ATOM 649 C CA . GLU A 1 94 ? 64.759 74.401 80.256 1.00 88.98 94 GLU A CA 1
ATOM 650 C C . GLU A 1 94 ? 65.692 73.190 80.321 1.00 88.98 94 GLU A C 1
ATOM 651 O O . GLU A 1 94 ? 65.260 72.070 80.581 1.00 88.98 94 GLU A O 1
ATOM 657 N N . SER A 1 95 ? 66.976 73.422 80.076 1.00 117.35 95 SER A N 1
ATOM 658 C CA . SER A 1 95 ? 67.964 72.356 80.141 1.00 117.35 95 SER A CA 1
ATOM 659 C C . SER A 1 95 ? 68.420 72.267 81.596 1.00 117.35 95 SER A C 1
ATOM 660 O O . SER A 1 95 ? 68.551 71.175 82.146 1.00 117.35 95 SER A O 1
ATOM 663 N N . ILE A 1 96 ? 68.651 73.429 82.208 1.00 95.59 96 ILE A N 1
ATOM 664 C CA . ILE A 1 96 ? 69.078 73.518 83.605 1.00 95.59 96 ILE A CA 1
ATOM 665 C C . ILE A 1 96 ? 67.913 73.111 84.506 1.00 95.59 96 ILE A C 1
ATOM 666 O O . ILE A 1 96 ? 68.086 72.362 85.470 1.00 95.59 96 ILE A O 1
ATOM 671 N N . ARG A 1 97 ? 66.727 73.624 84.186 1.00 80.38 97 ARG A N 1
ATOM 672 C CA . ARG A 1 97 ? 65.525 73.296 84.936 1.00 80.38 97 ARG A CA 1
ATOM 673 C C . ARG A 1 97 ? 65.490 71.770 85.061 1.00 80.38 97 ARG A C 1
ATOM 674 O O . ARG A 1 97 ? 65.415 71.236 86.163 1.00 80.38 97 ARG A O 1
ATOM 682 N N . GLN A 1 98 ? 65.585 71.063 83.938 1.00 62.49 98 GLN A N 1
ATOM 683 C CA . GLN A 1 98 ? 65.570 69.608 83.986 1.00 62.49 98 GLN A CA 1
ATOM 684 C C . GLN A 1 98 ? 66.750 69.065 84.777 1.00 62.49 98 GLN A C 1
ATOM 685 O O . GLN A 1 98 ? 66.655 68.009 85.397 1.00 62.49 98 GLN A O 1
ATOM 691 N N . GLY A 1 99 ? 67.859 69.794 84.762 1.00 68.27 99 GLY A N 1
ATOM 692 C CA . GLY A 1 99 ? 69.035 69.356 85.487 1.00 68.27 99 GLY A CA 1
ATOM 693 C C . GLY A 1 99 ? 68.795 69.417 86.979 1.00 68.27 99 GLY A C 1
ATOM 694 O O . GLY A 1 99 ? 69.046 68.439 87.698 1.00 68.27 99 GLY A O 1
ATOM 695 N N . VAL A 1 100 ? 68.306 70.569 87.446 1.00 59.69 100 VAL A N 1
ATOM 696 C CA . VAL A 1 100 ? 68.018 70.765 88.861 1.00 59.69 100 VAL A CA 1
ATOM 697 C C . VAL A 1 100 ? 66.982 69.740 89.289 1.00 59.69 100 VAL A C 1
ATOM 698 O O . VAL A 1 100 ? 67.133 69.112 90.326 1.00 59.69 100 VAL A O 1
ATOM 702 N N . ARG A 1 101 ? 65.930 69.571 88.490 1.00 53.88 101 ARG A N 1
ATOM 703 C CA . ARG A 1 101 ? 64.902 68.580 88.798 1.00 53.88 101 ARG A CA 1
ATOM 704 C C . ARG A 1 101 ? 65.660 67.315 89.113 1.00 53.88 101 ARG A C 1
ATOM 705 O O . ARG A 1 101 ? 65.501 66.729 90.177 1.00 53.88 101 ARG A O 1
ATOM 713 N N . ALA A 1 102 ? 66.520 66.922 88.182 1.00 58.27 102 ALA A N 1
ATOM 714 C CA . ALA A 1 102 ? 67.340 65.735 88.332 1.00 58.27 102 ALA A CA 1
ATOM 715 C C . ALA A 1 102 ? 68.120 65.7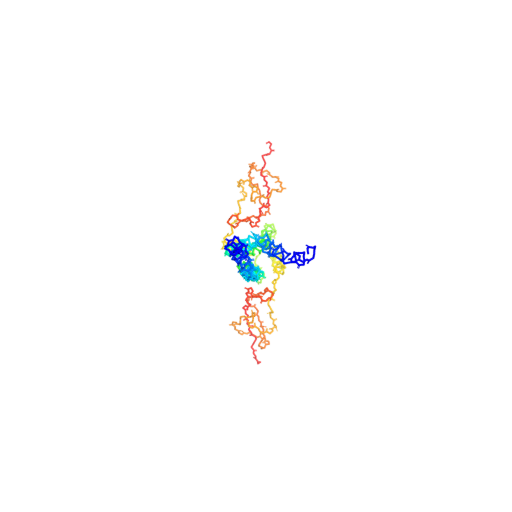43 89.637 1.00 58.27 102 ALA A C 1
ATOM 716 O O . ALA A 1 102 ? 68.069 64.773 90.383 1.00 58.27 102 ALA A O 1
ATOM 718 N N . ILE A 1 103 ? 68.845 66.823 89.917 1.00 60.15 103 ILE A N 1
ATOM 719 C CA . ILE A 1 103 ? 69.614 66.882 91.157 1.00 60.15 103 ILE A CA 1
ATOM 720 C C . ILE A 1 103 ? 68.732 66.610 92.366 1.00 60.15 103 ILE A C 1
ATOM 721 O O . ILE A 1 103 ? 69.117 65.849 93.254 1.00 60.15 103 ILE A O 1
ATOM 726 N N . ARG A 1 104 ? 67.558 67.237 92.412 1.00 62.16 104 ARG A N 1
ATOM 727 C CA . ARG A 1 104 ? 66.648 67.025 93.532 1.00 62.16 104 ARG A CA 1
ATOM 728 C C . ARG A 1 104 ? 66.336 65.541 93.632 1.00 62.16 104 ARG A C 1
ATOM 729 O O . ARG A 1 104 ? 66.565 64.920 94.674 1.00 62.16 104 ARG A O 1
ATOM 737 N N . ASP A 1 105 ? 65.817 64.980 92.540 1.00 63.13 105 ASP A N 1
ATOM 738 C CA . ASP A 1 105 ? 65.490 63.560 92.488 1.00 63.13 105 ASP A CA 1
ATOM 739 C C . ASP A 1 105 ? 66.645 62.771 93.084 1.00 63.13 105 ASP A C 1
ATOM 740 O O . ASP A 1 105 ? 66.437 61.824 93.842 1.00 63.13 105 ASP A O 1
ATOM 745 N N . GLY A 1 106 ? 67.864 63.181 92.751 1.00 59.31 106 GLY A N 1
ATOM 746 C CA . GLY A 1 106 ? 69.043 62.517 93.275 1.00 59.31 106 GLY A CA 1
ATOM 747 C C . GLY A 1 106 ? 69.141 62.629 94.785 1.00 59.31 106 GLY A C 1
ATOM 748 O O . GLY A 1 106 ? 69.345 61.638 95.488 1.00 59.31 106 GLY A O 1
ATOM 749 N N . PHE A 1 107 ? 68.996 63.846 95.289 1.00 59.61 107 PHE A N 1
ATOM 750 C CA . PHE A 1 107 ? 69.059 64.091 96.723 1.00 59.61 107 PHE A CA 1
ATOM 751 C C . PHE A 1 107 ? 68.139 63.097 97.453 1.00 59.61 107 PHE A C 1
ATOM 752 O O . PHE A 1 107 ? 68.483 62.585 98.517 1.00 59.61 107 PHE A O 1
ATOM 760 N N . PHE A 1 108 ? 66.972 62.818 96.880 1.00 71.21 108 PHE A N 1
ATOM 761 C CA . PHE A 1 108 ? 66.053 61.876 97.500 1.00 71.21 108 PHE A CA 1
ATOM 762 C C . PHE A 1 108 ? 66.641 60.477 97.574 1.00 71.21 108 PHE A C 1
ATOM 763 O O . PHE A 1 108 ? 66.687 59.881 98.657 1.00 71.21 108 PHE A O 1
ATOM 771 N N . ARG A 1 109 ? 67.074 59.943 96.429 1.00 58.68 109 ARG A N 1
ATOM 772 C CA . ARG A 1 109 ? 67.675 58.618 96.411 1.00 58.68 109 ARG A CA 1
ATOM 773 C C . ARG A 1 109 ? 68.775 58.576 97.462 1.00 58.68 109 ARG A C 1
ATOM 774 O O . ARG A 1 109 ? 68.838 57.653 98.268 1.00 58.68 109 ARG A O 1
ATOM 782 N N . ILE A 1 110 ? 69.632 59.590 97.472 1.00 51.98 110 ILE A N 1
ATOM 783 C CA . ILE A 1 110 ? 70.717 59.639 98.444 1.00 51.98 110 ILE A CA 1
ATOM 784 C C . ILE A 1 110 ? 70.198 59.520 99.862 1.00 51.98 110 ILE A C 1
ATOM 785 O O . ILE A 1 110 ? 70.766 58.783 100.661 1.00 51.98 110 ILE A O 1
ATOM 790 N N . LEU A 1 111 ? 69.134 60.261 100.174 1.00 56.65 111 LEU A N 1
ATOM 791 C CA . LEU A 1 111 ? 68.548 60.231 101.512 1.00 56.65 111 LEU A CA 1
ATOM 792 C C . LEU A 1 111 ? 68.004 58.850 101.802 1.00 56.65 111 LEU A C 1
ATOM 793 O O . LEU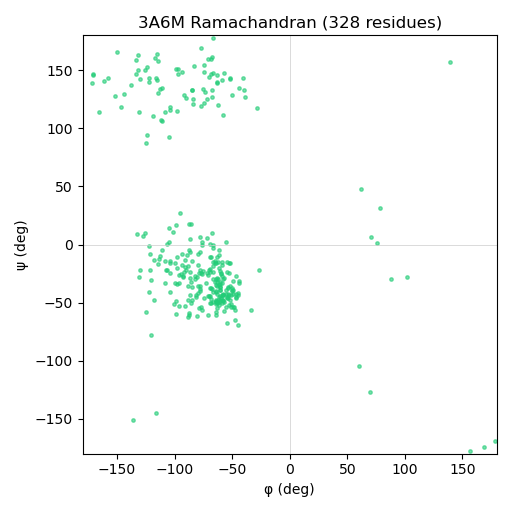 A 1 111 ? 68.275 58.283 102.858 1.00 56.65 111 LEU A O 1
ATOM 798 N N . ALA A 1 112 ? 67.245 58.311 100.854 1.00 69.26 112 ALA A N 1
ATOM 799 C CA . ALA A 1 112 ? 66.684 56.977 100.995 1.00 69.26 112 ALA A CA 1
ATOM 800 C C . ALA A 1 112 ? 67.833 56.012 101.271 1.00 69.26 112 ALA A C 1
ATOM 801 O O . ALA A 1 112 ? 67.715 55.084 102.069 1.00 69.26 112 ALA A O 1
ATOM 803 N N . GLY A 1 113 ? 68.952 56.241 100.603 1.00 67.17 113 GLY A N 1
ATOM 804 C CA . GLY A 1 113 ? 70.101 55.392 100.814 1.00 67.17 113 GLY A CA 1
ATOM 805 C C . GLY A 1 113 ? 70.469 55.310 102.282 1.00 67.17 113 GLY A C 1
ATOM 806 O O . GLY A 1 113 ? 70.779 54.227 102.770 1.00 67.17 113 GLY A O 1
ATOM 807 N N . LEU A 1 114 ? 70.448 56.437 102.993 1.00 63.39 114 LEU A N 1
ATOM 808 C CA . LEU A 1 114 ? 70.787 56.420 104.409 1.00 63.39 114 LEU A CA 1
ATOM 809 C C . LEU A 1 114 ? 69.532 56.077 105.203 1.00 63.39 114 LEU A C 1
ATOM 810 O O . LEU A 1 114 ? 69.460 56.308 106.416 1.00 63.39 114 LEU A O 1
ATOM 815 N N . GLY A 1 115 ? 68.543 55.526 104.501 1.00 80.54 115 GLY A N 1
ATOM 816 C CA . GLY A 1 115 ? 67.296 55.133 105.131 1.00 80.54 115 GLY A CA 1
ATOM 817 C C . GLY A 1 115 ? 66.531 56.280 105.755 1.00 80.54 115 GLY A C 1
ATOM 818 O O . GLY A 1 115 ? 66.091 56.196 106.905 1.00 80.54 115 GLY A O 1
ATOM 819 N N . VAL A 1 116 ? 66.374 57.360 104.999 1.00 67.47 116 VAL A N 1
ATOM 820 C CA . VAL A 1 116 ? 65.649 58.522 105.478 1.00 67.47 116 VAL A CA 1
ATOM 821 C C . VAL A 1 116 ? 64.460 58.753 104.566 1.00 67.47 116 VAL A C 1
ATOM 822 O O . VAL A 1 116 ? 64.636 59.124 103.411 1.00 67.47 116 VAL A O 1
ATOM 826 N N . GLU A 1 117 ? 63.254 58.522 105.082 1.00 70.73 117 GLU A N 1
ATOM 827 C CA . GLU A 1 117 ? 62.033 58.704 104.302 1.00 70.73 117 GLU A CA 1
ATOM 828 C C . GLU A 1 117 ? 61.374 60.040 104.594 1.00 70.73 117 GLU A C 1
ATOM 829 O O . GLU A 1 117 ? 61.511 60.586 105.686 1.00 70.73 117 GLU A O 1
ATOM 835 N N . GLU A 1 118 ? 60.671 60.578 103.607 1.00 74.06 118 GLU A N 1
ATOM 836 C CA . GLU A 1 118 ? 59.992 61.849 103.779 1.00 74.06 118 GLU A CA 1
ATOM 837 C C . GLU A 1 118 ? 58.639 61.577 104.417 1.00 74.06 118 GLU A C 1
ATOM 838 O O . GLU A 1 118 ? 57.923 60.672 103.998 1.00 74.06 118 GLU A O 1
ATOM 844 N N . VAL A 1 119 ? 58.296 62.348 105.443 1.00 65.78 119 VAL A N 1
ATOM 845 C CA . VAL A 1 119 ? 57.024 62.176 106.130 1.00 65.78 119 VAL A CA 1
ATOM 846 C C . VAL A 1 119 ? 55.898 62.561 105.175 1.00 65.78 119 VAL A C 1
ATOM 847 O O . VAL A 1 119 ? 56.129 63.252 104.187 1.00 65.78 119 VAL A O 1
ATOM 851 N N . PRO A 1 120 ? 54.662 62.127 105.464 1.00 55.57 120 PRO A N 1
ATOM 852 C CA . PRO A 1 120 ? 53.464 62.387 104.653 1.00 55.57 120 PRO A CA 1
ATOM 853 C C . PRO A 1 120 ? 53.193 63.851 104.431 1.00 55.57 120 PRO A C 1
ATOM 854 O O . PRO A 1 120 ? 53.468 64.659 105.305 1.00 55.57 120 PRO A O 1
ATOM 858 N N . GLY A 1 121 ? 52.627 64.184 103.271 1.00 46.76 121 GLY A N 1
ATOM 859 C CA . GLY A 1 121 ? 52.362 65.577 102.949 1.00 46.76 121 GLY A CA 1
ATOM 860 C C . GLY A 1 121 ? 51.0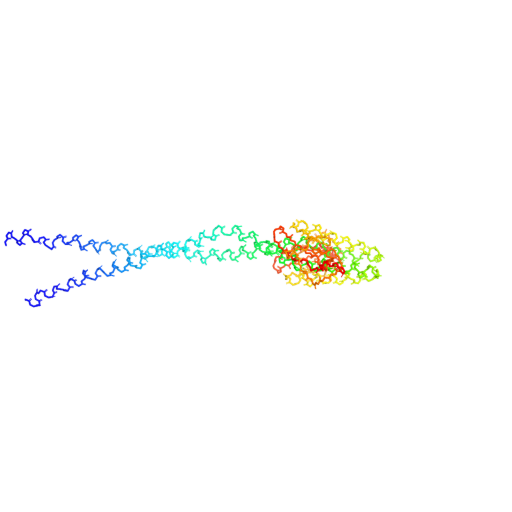08 65.867 102.342 1.00 46.76 121 GLY A C 1
ATOM 861 O O . GLY A 1 121 ? 50.060 65.145 102.600 1.00 46.76 121 GLY A O 1
ATOM 862 N N . GLU A 1 122 ? 50.916 66.911 101.522 1.00 61.91 122 GLU A N 1
ATOM 863 C CA . GLU A 1 122 ? 49.645 67.309 100.919 1.00 61.91 122 GLU A CA 1
ATOM 864 C C . GLU A 1 122 ? 48.680 66.176 100.714 1.00 61.91 122 GLU A C 1
ATOM 865 O O . GLU A 1 122 ? 48.964 65.239 99.982 1.00 61.91 122 GLU A O 1
ATOM 871 N N . GLY A 1 123 ? 47.541 66.259 101.391 1.00 59.30 123 GLY A N 1
ATOM 872 C CA . GLY A 1 123 ? 46.532 65.229 101.272 1.00 59.30 123 GLY A CA 1
ATOM 873 C C . GLY A 1 123 ? 46.508 64.266 102.439 1.00 59.30 123 GLY A C 1
ATOM 874 O O . GLY A 1 123 ? 45.464 63.696 102.744 1.00 59.30 123 GLY A O 1
ATOM 875 N N . GLU A 1 124 ? 47.648 64.070 103.094 1.00 64.54 124 GLU A N 1
ATOM 876 C CA . GLU A 1 124 ? 47.717 63.163 104.234 1.00 64.54 124 GLU A CA 1
ATOM 877 C C . GLU A 1 124 ? 47.124 63.782 105.502 1.00 64.54 124 GLU A C 1
ATOM 878 O O . GLU A 1 124 ? 46.841 64.983 105.554 1.00 64.54 124 GLU A O 1
ATOM 884 N N . ALA A 1 125 ? 46.943 62.959 106.530 1.00 52.06 125 ALA A N 1
ATOM 885 C CA . ALA A 1 125 ? 46.385 63.432 107.784 1.00 52.06 125 ALA A CA 1
ATOM 886 C C . ALA A 1 125 ? 47.407 64.257 108.534 1.00 52.06 125 ALA A C 1
ATOM 887 O O . ALA A 1 125 ? 48.555 63.851 108.681 1.00 52.06 125 ALA A O 1
ATOM 889 N N . PHE A 1 126 ? 46.990 65.433 108.987 1.00 56.98 126 PHE A N 1
ATOM 890 C CA . PHE A 1 126 ? 47.859 66.306 109.760 1.00 56.98 126 PHE A CA 1
ATOM 891 C C . PHE A 1 126 ? 48.226 65.563 111.038 1.00 56.98 126 PHE A C 1
ATOM 892 O O . PHE A 1 126 ? 47.351 65.199 111.814 1.00 56.98 126 PHE A O 1
ATOM 900 N N . ASP A 1 127 ? 49.512 65.332 111.254 1.00 47.96 127 ASP A N 1
ATOM 901 C CA . ASP A 1 127 ? 49.959 64.632 112.448 1.00 47.96 127 ASP A CA 1
ATOM 902 C C . ASP A 1 127 ? 51.103 65.400 113.118 1.00 47.96 127 ASP A C 1
ATOM 903 O O . ASP A 1 127 ? 52.183 65.506 112.561 1.00 47.96 127 ASP A O 1
ATOM 908 N N . PRO A 1 128 ? 50.881 65.934 114.331 1.00 57.98 128 PRO A N 1
ATOM 909 C CA . PRO A 1 128 ? 51.872 66.699 115.098 1.00 57.98 128 PRO A CA 1
ATOM 910 C C . PRO A 1 128 ? 53.230 66.030 115.205 1.00 57.98 128 PRO A C 1
ATOM 911 O O . PRO A 1 128 ? 54.263 66.689 115.296 1.00 57.98 128 PRO A O 1
ATOM 915 N N . ARG A 1 129 ? 53.230 64.710 115.209 1.00 57.66 129 ARG A N 1
ATOM 916 C CA . ARG A 1 129 ? 54.468 63.979 115.339 1.00 57.66 129 ARG A CA 1
ATOM 917 C C . ARG A 1 129 ? 55.439 64.285 114.192 1.00 57.66 129 ARG A C 1
ATOM 918 O O . ARG A 1 129 ? 56.649 64.306 114.390 1.00 57.66 129 ARG A O 1
ATOM 926 N N . TYR A 1 130 ? 54.905 64.556 113.006 1.00 64.98 130 TYR A N 1
ATOM 927 C CA . TYR A 1 130 ? 55.717 64.849 111.835 1.00 64.98 130 TYR A CA 1
ATOM 928 C C . TYR A 1 130 ? 55.487 66.240 111.275 1.00 64.98 130 TYR A C 1
ATOM 929 O O . TYR A 1 130 ? 56.264 66.694 110.443 1.00 64.98 130 TYR A O 1
ATOM 938 N N . HIS A 1 131 ? 54.423 66.914 111.700 1.00 53.95 131 HIS A N 1
ATOM 939 C CA . HIS A 1 131 ? 54.094 68.217 111.140 1.00 53.95 131 HIS A CA 1
ATOM 940 C C . HIS A 1 131 ? 54.143 69.441 112.021 1.00 53.95 131 HIS A C 1
ATOM 941 O O . HIS A 1 131 ? 53.760 69.404 113.186 1.00 53.95 131 HIS A O 1
ATOM 948 N N . GLU A 1 132 ? 54.613 70.535 111.431 1.00 46.54 132 GLU A N 1
ATOM 949 C CA . GLU A 1 132 ? 54.696 71.828 112.084 1.00 46.54 132 GLU A CA 1
ATOM 950 C C . GLU A 1 132 ? 53.649 72.636 111.331 1.00 46.54 132 GLU A C 1
ATOM 951 O O . GLU A 1 132 ? 53.854 72.988 110.179 1.00 46.54 132 GLU A O 1
ATOM 957 N N . ALA A 1 133 ? 52.509 72.910 111.944 1.00 50.63 133 ALA A N 1
ATOM 958 C CA . ALA A 1 133 ? 51.495 73.678 111.232 1.00 50.63 133 ALA A CA 1
ATOM 959 C C . ALA A 1 133 ? 51.749 75.173 111.352 1.00 50.63 133 ALA A C 1
ATOM 960 O O . ALA A 1 133 ? 51.781 75.695 112.456 1.00 50.63 133 ALA A O 1
ATOM 962 N N . VAL A 1 134 ? 51.928 75.863 110.228 1.00 57.65 134 VAL A N 1
ATOM 963 C CA . VAL A 1 134 ? 52.178 77.309 110.261 1.00 57.65 134 VAL A CA 1
ATOM 964 C C . VAL A 1 134 ? 50.926 78.170 110.126 1.00 57.65 134 VAL A C 1
ATOM 965 O O . VAL A 1 134 ? 50.981 79.385 110.287 1.00 57.65 134 VAL A O 1
ATOM 969 N N . GLY A 1 135 ? 49.805 77.533 109.826 1.00 52.34 135 GLY A N 1
ATOM 970 C CA . GLY A 1 135 ? 48.555 78.247 109.653 1.00 52.34 135 GLY A CA 1
ATOM 971 C C . GLY A 1 135 ? 47.688 77.357 108.786 1.00 52.34 135 GLY A C 1
ATOM 972 O O . GLY A 1 135 ? 48.096 76.241 108.434 1.00 52.34 135 GLY A O 1
ATOM 973 N N . LEU A 1 136 ? 46.491 77.805 108.434 1.00 56.20 136 LEU A N 1
ATOM 974 C CA . LEU A 1 136 ? 45.687 76.945 107.592 1.00 56.20 136 LEU A CA 1
ATOM 975 C C . LEU A 1 136 ? 45.228 77.588 106.304 1.00 56.20 136 LEU A C 1
ATOM 976 O O . LEU A 1 136 ? 45.116 78.797 106.202 1.00 56.20 136 LEU A O 1
ATOM 981 N N . LEU A 1 137 ? 45.012 76.751 105.303 1.00 67.40 137 LEU A N 1
ATOM 982 C CA . LEU A 1 137 ? 44.574 77.195 103.996 1.00 67.40 137 LEU A CA 1
ATOM 983 C C . LEU A 1 137 ? 43.450 76.271 103.608 1.00 67.40 137 LEU A C 1
ATOM 984 O O . LEU A 1 137 ? 43.346 75.160 104.136 1.00 67.40 137 LEU A O 1
ATOM 989 N N . PRO A 1 138 ? 42.592 76.712 102.678 1.00 67.28 138 PRO A N 1
ATOM 990 C CA . PRO A 1 138 ? 41.446 75.949 102.177 1.00 67.28 138 PRO A CA 1
ATOM 991 C C . PRO A 1 138 ? 41.832 74.537 101.757 1.00 67.28 138 PRO A C 1
ATOM 992 O O . PRO A 1 138 ? 42.768 74.360 100.978 1.00 67.28 138 PRO A O 1
ATOM 996 N N . GLY A 1 139 ? 41.104 73.545 102.273 1.00 76.98 139 GLY A N 1
ATOM 997 C CA . GLY A 1 139 ? 41.375 72.144 101.963 1.00 76.98 139 GLY A CA 1
ATOM 998 C C . GLY A 1 139 ? 40.587 71.209 102.875 1.00 76.98 139 GLY A C 1
ATOM 999 O O . GLY A 1 139 ? 39.759 71.675 103.657 1.00 76.98 139 GLY A O 1
ATOM 1000 N N . GLU A 1 140 ? 40.820 69.902 102.792 1.00 76.24 140 GLU A N 1
ATOM 1001 C CA . GLU A 1 140 ? 40.082 68.983 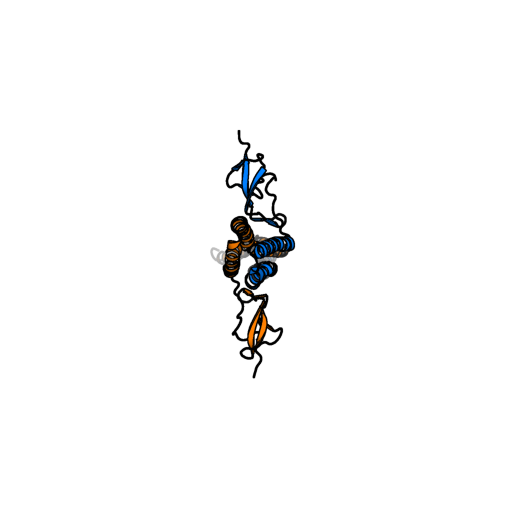103.654 1.00 76.24 140 GLU A CA 1
ATOM 1002 C C . GLU A 1 140 ? 40.616 69.076 105.074 1.00 76.24 140 GLU A C 1
ATOM 1003 O O . GLU A 1 140 ? 41.799 68.840 105.318 1.00 76.24 140 GLU A O 1
ATOM 1009 N N . PRO A 1 141 ? 39.744 69.417 106.032 1.00 61.68 141 PRO A N 1
ATOM 1010 C CA . PRO A 1 141 ? 40.089 69.558 107.447 1.00 61.68 141 PRO A CA 1
ATOM 1011 C C . PRO A 1 141 ? 40.811 68.371 108.033 1.00 61.68 141 PRO A C 1
ATOM 1012 O O . PRO A 1 141 ? 40.526 67.230 107.692 1.00 61.68 141 PRO A O 1
ATOM 1016 N N . GLY A 1 142 ? 41.751 68.646 108.925 1.00 60.34 142 GLY A N 1
ATOM 1017 C CA . GLY A 1 142 ? 42.490 67.563 109.535 1.00 60.34 142 GLY A CA 1
ATOM 1018 C C . GLY A 1 142 ? 43.507 66.995 108.579 1.00 60.34 142 GLY A C 1
ATOM 1019 O O . GLY A 1 142 ? 44.216 66.054 108.915 1.00 60.34 142 GLY A O 1
ATOM 1020 N N . LYS A 1 143 ? 43.584 67.580 107.389 1.00 72.30 143 LYS A N 1
ATOM 1021 C CA . LYS A 1 143 ? 44.523 67.132 106.375 1.00 72.30 143 LYS A CA 1
ATOM 1022 C C . LYS A 1 143 ? 45.495 68.204 105.886 1.00 72.30 143 LYS A C 1
ATOM 1023 O O . LYS A 1 143 ? 45.135 69.376 105.756 1.00 72.30 143 LYS A O 1
ATOM 1029 N N . VAL A 1 144 ? 46.733 67.786 105.624 1.00 57.93 144 VAL A N 1
ATOM 1030 C CA . VAL A 1 144 ? 47.778 68.687 105.148 1.00 57.93 144 VAL A CA 1
ATOM 1031 C C . VAL A 1 144 ? 47.386 69.371 103.854 1.00 57.93 144 VAL A C 1
ATOM 1032 O O . VAL A 1 144 ? 47.312 68.740 102.813 1.00 57.93 144 VAL A O 1
ATOM 1036 N N . ALA A 1 145 ? 47.162 70.672 103.917 1.00 49.88 145 ALA A N 1
ATOM 1037 C CA . ALA A 1 145 ? 46.748 71.417 102.742 1.00 49.88 145 ALA A CA 1
ATOM 1038 C C . ALA A 1 145 ? 47.885 71.753 101.810 1.00 49.88 145 ALA A C 1
ATOM 1039 O O . ALA A 1 145 ? 47.697 71.760 100.601 1.00 49.88 145 ALA A O 1
ATOM 1041 N N . LYS A 1 146 ? 49.056 72.041 102.366 1.00 56.27 146 LYS A N 1
ATOM 1042 C CA . LYS A 1 146 ? 50.208 72.419 101.555 1.00 56.27 146 LYS A CA 1
ATOM 1043 C C . LYS A 1 146 ? 51.472 72.248 102.362 1.00 56.27 146 LYS A C 1
ATOM 1044 O O . LYS A 1 146 ? 51.474 72.548 103.550 1.00 56.27 146 LYS A O 1
ATOM 1050 N N . VAL A 1 147 ? 52.542 71.765 101.733 1.00 55.75 147 VAL A N 1
ATOM 1051 C CA . VAL A 1 147 ? 53.809 71.615 102.447 1.00 55.75 147 VAL A CA 1
ATOM 1052 C C . VAL A 1 147 ? 54.796 72.707 102.064 1.00 55.75 147 VAL A C 1
ATOM 1053 O O . VAL A 1 147 ? 55.226 72.788 100.928 1.00 55.75 147 VAL A O 1
ATOM 1057 N N . PHE A 1 148 ? 55.162 73.549 103.014 1.00 58.12 148 PHE A N 1
ATOM 1058 C CA . PHE A 1 148 ? 56.090 74.616 102.721 1.00 58.12 148 PHE A CA 1
ATOM 1059 C C . PHE A 1 148 ? 57.511 74.151 102.941 1.00 58.12 148 PHE A C 1
ATOM 1060 O O . PHE A 1 148 ? 58.453 74.848 102.599 1.00 58.12 148 PHE A O 1
ATOM 1068 N N . GLN A 1 149 ? 57.668 72.972 103.520 1.00 47.01 149 GLN A N 1
ATOM 1069 C CA . GLN A 1 149 ? 58.996 72.443 103.786 1.00 47.01 149 GLN A CA 1
ATOM 1070 C C . GLN A 1 149 ? 58.951 70.958 104.133 1.00 47.01 149 GLN A C 1
ATOM 1071 O O . GLN A 1 149 ? 58.411 70.567 105.163 1.00 47.01 149 GLN A O 1
ATOM 1077 N N . ARG A 1 150 ? 59.527 70.139 103.257 1.00 55.37 150 ARG A N 1
ATOM 1078 C CA . ARG A 1 150 ? 59.556 68.700 103.444 1.00 55.37 150 ARG A CA 1
ATOM 1079 C C . ARG A 1 150 ? 60.089 68.293 104.815 1.00 55.37 150 ARG A C 1
ATOM 1080 O O . ARG A 1 150 ? 61.023 68.909 105.346 1.00 55.37 150 ARG A O 1
ATOM 1088 N N . GLY A 1 151 ? 59.484 67.244 105.375 1.00 48.36 151 GLY A N 1
ATOM 1089 C CA . GLY A 1 151 ? 59.892 66.739 106.674 1.00 48.36 151 GLY A CA 1
ATOM 1090 C C . GLY A 1 151 ? 60.429 65.335 106.505 1.00 48.36 151 GLY A C 1
ATOM 1091 O O . GLY A 1 151 ? 59.936 64.565 105.691 1.00 48.36 151 GLY A O 1
ATOM 1092 N N . PHE A 1 152 ? 61.449 64.988 107.265 1.00 51.96 152 PHE A N 1
ATOM 1093 C CA . PHE A 1 152 ? 62.011 63.663 107.137 1.00 51.96 152 PHE A CA 1
ATOM 1094 C C . PHE A 1 152 ? 62.199 62.972 108.475 1.00 51.96 152 PHE A C 1
ATOM 1095 O O . PHE A 1 152 ? 62.438 63.608 109.515 1.00 51.96 152 PHE A O 1
ATOM 1103 N N . ARG A 1 153 ? 62.104 61.651 108.423 1.00 68.95 153 ARG A N 1
ATOM 1104 C CA . ARG A 1 153 ? 62.270 60.814 109.591 1.00 68.95 153 ARG A CA 1
ATOM 1105 C C . ARG A 1 153 ? 63.109 59.631 109.153 1.00 68.95 153 ARG A C 1
ATOM 1106 O O . ARG A 1 153 ? 62.916 59.102 108.064 1.00 68.95 153 ARG A O 1
ATOM 1114 N N . MET A 1 154 ? 64.069 59.224 109.965 1.00 72.70 154 MET A N 1
ATOM 1115 C CA . MET A 1 154 ? 64.817 58.043 109.591 1.00 72.70 154 MET A CA 1
ATOM 1116 C C . MET A 1 154 ? 64.393 57.035 110.647 1.00 72.70 154 MET A C 1
ATOM 1117 O O . MET A 1 154 ? 64.749 57.139 111.829 1.00 72.70 154 MET A O 1
ATOM 1122 N N . GLY A 1 155 ? 63.569 56.086 110.214 1.00 88.69 155 GLY A N 1
ATOM 1123 C CA . GLY A 1 155 ? 63.063 55.088 111.132 1.00 88.69 155 GLY A CA 1
ATOM 1124 C C . GLY A 1 155 ? 62.091 55.756 112.085 1.00 88.69 155 GLY A C 1
ATOM 1125 O O . GLY A 1 155 ? 61.149 56.429 111.658 1.00 88.69 155 GLY A O 1
ATOM 1126 N N . GLU A 1 156 ? 62.325 55.579 113.380 1.00 91.30 156 GLU A N 1
ATOM 1127 C CA . GLU A 1 156 ? 61.466 56.169 114.400 1.00 91.30 156 GLU A CA 1
ATOM 1128 C C . GLU A 1 156 ? 61.839 57.617 114.660 1.00 91.30 156 GLU A C 1
ATOM 1129 O O . GLU A 1 156 ? 60.990 58.433 115.018 1.00 91.30 156 GLU A O 1
ATOM 1135 N N . ALA A 1 157 ? 63.115 57.929 114.463 1.00 78.13 157 ALA A N 1
ATOM 1136 C CA . ALA A 1 157 ? 63.627 59.273 114.696 1.00 78.13 157 ALA A CA 1
ATOM 1137 C C . ALA A 1 157 ? 63.145 60.289 113.678 1.00 78.13 157 ALA A C 1
ATOM 1138 O O . ALA A 1 157 ? 62.990 59.987 112.497 1.00 78.13 157 ALA A O 1
ATOM 1140 N N . LEU A 1 158 ? 62.914 61.505 114.146 1.00 62.97 158 LEU A N 1
ATOM 1141 C CA . LEU A 1 158 ? 62.465 62.569 113.270 1.00 62.97 158 LEU A CA 1
ATOM 1142 C C . LEU A 1 158 ? 63.682 63.389 112.882 1.00 62.97 158 LEU A C 1
ATOM 1143 O O . LEU A 1 158 ? 64.306 64.021 113.747 1.00 62.97 158 LEU A O 1
ATOM 1148 N N . VAL A 1 159 ? 64.035 63.380 111.598 1.00 64.01 159 VAL A N 1
ATOM 1149 C CA . VAL A 1 159 ? 65.186 64.158 111.166 1.00 64.01 159 VAL A CA 1
ATOM 1150 C C . VAL A 1 159 ? 64.775 65.604 111.367 1.00 64.01 159 VAL A C 1
ATOM 1151 O O . VAL A 1 159 ? 65.499 66.400 111.961 1.00 64.01 159 VAL A O 1
ATOM 1155 N N . ARG A 1 160 ? 63.597 65.929 110.856 1.00 44.37 160 ARG A N 1
ATOM 1156 C CA . ARG A 1 160 ? 63.036 67.256 111.009 1.00 44.37 160 ARG A CA 1
ATOM 1157 C C . ARG A 1 160 ? 61.608 67.205 110.485 1.00 44.37 160 ARG A C 1
ATOM 1158 O O . ARG A 1 160 ? 61.323 66.569 109.467 1.00 44.37 160 ARG A O 1
ATOM 1166 N N . PRO A 1 161 ? 60.690 67.873 111.188 1.00 60.66 161 PRO A N 1
ATOM 1167 C CA . PRO A 1 161 ? 59.270 67.955 110.867 1.00 60.66 161 PRO A CA 1
ATOM 1168 C C . PRO A 1 161 ? 59.033 68.802 109.639 1.00 60.66 161 PRO A C 1
ATOM 1169 O O . PRO A 1 161 ? 59.865 69.635 109.280 1.00 60.66 161 PRO A O 1
ATOM 1173 N N . ALA A 1 162 ? 57.886 68.613 109.012 1.00 47.88 162 ALA A N 1
ATOM 1174 C CA . ALA A 1 162 ? 57.547 69.378 107.826 1.00 47.88 162 ALA A CA 1
ATOM 1175 C C . ALA A 1 162 ? 56.817 70.656 108.211 1.00 47.88 162 ALA A C 1
ATOM 1176 O O . ALA A 1 162 ? 55.852 70.577 108.934 1.00 47.88 162 ALA A O 1
ATOM 1178 N N . ARG A 1 163 ? 57.259 71.834 107.777 1.00 45.89 163 ARG A N 1
ATOM 1179 C CA . ARG A 1 163 ? 56.487 73.032 108.115 1.00 45.89 163 ARG A CA 1
ATOM 1180 C C . ARG A 1 163 ? 55.314 72.905 107.150 1.00 45.89 163 ARG A C 1
ATOM 1181 O O . ARG A 1 163 ? 55.499 72.596 105.983 1.00 45.89 163 ARG A O 1
ATOM 1189 N N . VAL A 1 164 ? 54.095 73.107 107.626 1.00 57.57 164 VAL A N 1
ATOM 1190 C CA . VAL A 1 164 ? 52.962 72.866 106.753 1.00 57.57 164 VAL A CA 1
ATOM 1191 C C . VAL A 1 164 ? 51.732 73.727 107.032 1.00 57.57 164 VAL A C 1
ATOM 1192 O O . VAL A 1 164 ? 51.645 74.377 108.066 1.00 57.57 164 VAL A O 1
ATOM 1196 N N . ALA A 1 165 ? 50.795 73.743 106.091 1.00 50.88 165 ALA A N 1
ATOM 1197 C CA . ALA A 1 165 ? 49.543 74.482 106.244 1.00 50.88 165 ALA A CA 1
ATOM 1198 C C . ALA A 1 165 ? 48.479 73.402 106.319 1.00 50.88 165 ALA A C 1
ATOM 1199 O O . ALA A 1 165 ? 48.488 72.468 105.515 1.00 50.88 165 ALA A O 1
ATOM 1201 N N . VAL A 1 166 ? 47.567 73.515 107.281 1.00 53.44 166 VAL A N 1
ATOM 1202 C CA . VAL A 1 166 ? 46.528 72.507 107.452 1.00 53.44 166 VAL A CA 1
ATOM 1203 C C . VAL A 1 166 ? 45.247 72.955 106.778 1.00 53.44 166 VAL A C 1
ATOM 1204 O O . VAL A 1 166 ? 44.952 74.141 106.730 1.00 53.44 166 VAL A O 1
ATOM 1208 N N . GLY A 1 167 ? 44.483 72.003 106.255 1.00 63.51 167 GLY A N 1
ATOM 1209 C CA . GLY A 1 167 ? 43.255 72.345 105.558 1.00 63.51 167 GLY A CA 1
ATOM 1210 C C . GLY A 1 167 ? 42.075 72.765 106.406 1.00 63.51 167 GLY A C 1
ATOM 1211 O O . GLY A 1 167 ? 41.910 72.298 107.537 1.00 63.51 167 GLY A O 1
ATOM 1212 N N . GLU A 1 168 ? 41.252 73.648 105.844 1.00 82.49 168 GLU A N 1
ATOM 1213 C CA . GLU A 1 168 ? 40.052 74.148 106.508 1.00 82.49 168 GLU A CA 1
ATOM 1214 C C . GLU A 1 168 ? 38.925 74.354 105.492 1.00 82.49 168 GLU A C 1
ATOM 1215 O O . GLU A 1 168 ? 39.126 75.004 104.464 1.00 82.49 168 GLU A O 1
ATOM 1221 N N . GLU A 1 169 ? 37.744 73.806 105.781 1.00 144.57 169 GLU A N 1
ATOM 1222 C CA . GLU A 1 169 ? 36.589 73.956 104.895 1.00 144.57 169 GLU A CA 1
ATOM 1223 C C . GLU A 1 169 ? 36.176 75.422 104.914 1.00 144.57 169 GLU A C 1
ATOM 1224 O O . GLU A 1 169 ? 36.045 76.009 105.988 1.00 105.08 169 GLU A O 1
ATOM 1230 N N . LYS A 1 170 ? 35.952 76.002 103.736 1.00 176.67 170 LYS A N 1
ATOM 1231 C CA . LYS A 1 170 ? 35.592 77.416 103.624 1.00 176.67 170 LYS A CA 1
ATOM 1232 C C . LYS A 1 170 ? 34.527 77.927 104.600 1.00 176.67 170 LYS A C 1
ATOM 1233 O O . LYS A 1 170 ? 34.835 78.720 105.489 1.00 176.67 170 LYS A O 1
ATOM 1239 N N . ARG A 1 171 ? 33.282 77.490 104.438 1.00 269.15 171 ARG A N 1
ATOM 1240 C CA . ARG A 1 171 ? 32.206 77.936 105.319 1.00 269.15 171 ARG A CA 1
ATOM 1241 C C . ARG A 1 171 ? 31.673 76.794 106.175 1.00 269.15 171 ARG A C 1
ATOM 1242 O O . ARG A 1 171 ? 32.213 75.674 106.062 1.00 269.15 171 ARG A O 1
ATOM 1244 N N . GLU B 1 7 ? 96.859 48.953 198.030 1.00 229.56 7 GLU B N 1
ATOM 1245 C CA . GLU B 1 7 ? 95.375 48.913 198.165 1.00 229.56 7 GLU B CA 1
ATOM 1246 C C . GLU B 1 7 ? 94.704 49.860 197.174 1.00 229.56 7 GLU B C 1
ATOM 1247 O O . GLU B 1 7 ? 93.902 49.434 196.343 1.00 229.56 7 GLU B O 1
ATOM 1249 N N . ASN B 1 8 ? 95.039 51.144 197.263 1.00 277.75 8 ASN B N 1
ATOM 1250 C CA . ASN B 1 8 ? 94.463 52.154 196.379 1.00 277.75 8 ASN B CA 1
ATOM 1251 C C . ASN B 1 8 ? 95.232 52.282 195.067 1.00 277.75 8 ASN B C 1
ATOM 1252 O O . ASN B 1 8 ? 94.659 52.642 194.039 1.00 277.75 8 ASN B O 1
ATOM 1254 N N . THR B 1 9 ? 96.530 51.993 195.105 1.00 300.79 9 THR B N 1
ATOM 1255 C CA . THR B 1 9 ? 97.363 52.080 193.911 1.00 300.79 9 THR B CA 1
ATOM 1256 C C . THR B 1 9 ? 98.015 50.739 193.585 1.00 300.79 9 THR B C 1
ATOM 1257 O O . THR B 1 9 ? 98.629 50.578 192.531 1.00 300.79 9 THR B O 1
ATOM 1261 N N . LEU B 1 10 ? 97.879 49.780 194.496 1.00 266.81 10 LEU B N 1
ATOM 1262 C CA . LEU B 1 10 ? 98.448 48.451 194.295 1.00 266.81 10 LEU B CA 1
ATOM 1263 C C . LEU B 1 10 ? 97.530 47.654 193.372 1.00 266.81 10 LEU B C 1
ATOM 1264 O O . LEU B 1 10 ? 97.872 46.557 192.931 1.00 266.81 10 LEU B O 1
ATOM 1269 N N . GLU B 1 11 ? 96.362 48.222 193.084 1.00 282.65 11 GLU B N 1
ATOM 1270 C CA . GLU B 1 11 ? 95.383 47.580 192.216 1.00 282.65 11 GLU B CA 1
ATOM 1271 C C . GLU B 1 11 ? 94.901 48.539 191.130 1.00 282.65 11 GLU B C 1
ATOM 1272 O O . GLU B 1 11 ? 94.396 48.110 190.092 1.00 282.65 11 GLU B O 1
ATOM 1274 N N . LYS B 1 12 ? 95.056 49.836 191.376 1.00 329.38 12 LYS B N 1
ATOM 1275 C CA . LYS B 1 12 ? 94.640 50.848 190.411 1.00 329.38 12 LYS B CA 1
ATOM 1276 C C . LYS B 1 12 ? 95.667 50.957 189.288 1.00 329.38 12 LYS B C 1
ATOM 1277 O O . LYS B 1 12 ? 95.310 51.185 188.132 1.00 329.38 12 LYS B O 1
ATOM 1279 N N . ASP B 1 13 ? 96.941 50.791 189.634 1.00 305.73 13 ASP B N 1
ATOM 1280 C CA . ASP B 1 13 ? 98.019 50.861 188.652 1.00 305.73 13 ASP B CA 1
ATOM 1281 C C . ASP B 1 13 ? 97.852 49.731 187.644 1.00 305.73 13 ASP B C 1
ATOM 1282 O O . ASP B 1 13 ? 98.520 49.699 186.611 1.00 305.73 13 ASP B O 1
ATOM 1284 N N . LEU B 1 14 ? 96.954 48.804 187.961 1.00 294.81 14 LEU B N 1
ATOM 1285 C CA . LEU B 1 14 ? 96.677 47.669 187.092 1.00 294.81 14 LEU B CA 1
ATOM 1286 C C . LEU B 1 14 ? 95.465 48.005 186.234 1.00 294.81 14 LEU B C 1
ATOM 1287 O O . LEU B 1 14 ? 95.303 47.476 185.135 1.00 294.81 14 LEU B O 1
ATOM 1292 N N . GLU B 1 15 ? 94.617 48.892 186.747 1.00 327.29 15 GLU B N 1
ATOM 1293 C CA . GLU B 1 15 ? 93.415 49.312 186.039 1.00 327.29 15 GLU B CA 1
ATOM 1294 C C . GLU B 1 15 ? 93.771 49.983 184.716 1.00 327.29 15 GLU B C 1
ATOM 1295 O O . GLU B 1 15 ? 92.889 50.340 183.934 1.00 327.29 15 GLU B O 1
ATOM 1297 N N . ALA B 1 1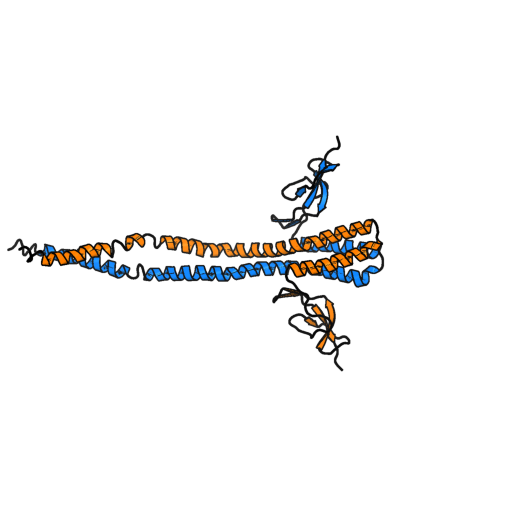6 ? 95.067 50.154 184.472 1.00 338.38 16 ALA B N 1
ATOM 1298 C CA . ALA B 1 16 ? 95.543 50.773 183.239 1.00 338.38 16 ALA B CA 1
ATOM 1299 C C . ALA B 1 16 ? 95.544 49.739 182.116 1.00 338.38 16 ALA B C 1
ATOM 1300 O O . ALA B 1 16 ? 95.400 50.081 180.942 1.00 338.38 16 ALA B O 1
ATOM 1302 N N . VAL B 1 17 ? 95.708 48.473 182.488 1.00 316.17 17 VAL B N 1
ATOM 1303 C CA . VAL B 1 17 ? 95.717 47.377 181.525 1.00 316.17 17 VAL B CA 1
ATOM 1304 C C . VAL B 1 17 ? 94.328 47.219 180.916 1.00 316.17 17 VAL B C 1
ATOM 1305 O O . VAL B 1 17 ? 94.187 46.940 179.725 1.00 316.17 17 VAL B O 1
ATOM 1309 N N . GLY B 1 18 ? 93.305 47.398 181.747 1.00 200.84 18 GLY B N 1
ATOM 1310 C CA . GLY B 1 18 ? 91.936 47.278 181.281 1.00 200.84 18 GLY B CA 1
ATOM 1311 C C . GLY B 1 18 ? 91.555 48.417 180.356 1.00 200.84 18 GLY B C 1
ATOM 1312 O O . GLY B 1 18 ? 90.502 48.385 179.719 1.00 200.84 18 GLY B O 1
ATOM 1313 N N . GLN B 1 19 ? 92.413 49.430 180.288 1.00 312.77 19 GLN B N 1
ATOM 1314 C CA . GLN B 1 19 ? 92.169 50.582 179.429 1.00 312.77 19 GLN B CA 1
ATOM 1315 C C . GLN B 1 19 ? 92.484 50.207 177.986 1.00 312.77 19 GLN B C 1
ATOM 1316 O O . GLN B 1 19 ? 91.962 50.812 177.049 1.00 312.77 19 GLN B O 1
ATOM 1318 N N . GLU B 1 20 ? 93.343 49.205 177.815 1.00 295.71 20 GLU B N 1
ATOM 1319 C CA . GLU B 1 20 ? 93.719 48.742 176.486 1.00 295.71 20 GLU B CA 1
ATOM 1320 C C . GLU B 1 20 ? 92.593 47.910 175.894 1.00 295.71 20 GLU B C 1
ATOM 1321 O O . GLU B 1 20 ? 92.096 48.203 174.808 1.00 295.71 20 GLU B O 1
ATOM 1327 N N . ALA B 1 21 ? 92.199 46.866 176.616 1.00 280.73 21 ALA B N 1
ATOM 1328 C CA . ALA B 1 21 ? 91.129 45.985 176.168 1.00 280.73 21 ALA B CA 1
ATOM 1329 C C . ALA B 1 21 ? 89.851 46.782 175.919 1.00 280.73 21 ALA B C 1
ATOM 1330 O O . ALA B 1 21 ? 89.028 46.406 175.084 1.00 280.73 21 ALA B O 1
ATOM 1332 N N . GLN B 1 22 ? 89.692 47.884 176.645 1.00 276.43 22 GLN B N 1
ATOM 1333 C CA . GLN B 1 22 ? 88.520 48.737 176.491 1.00 276.43 22 GLN B CA 1
ATOM 1334 C C . GLN B 1 22 ? 88.652 49.545 175.204 1.00 276.43 22 GLN B C 1
ATOM 1335 O O . GLN B 1 22 ? 87.658 50.005 174.641 1.00 276.43 22 GLN B O 1
ATOM 1337 N N . ALA B 1 23 ? 89.889 49.710 174.745 1.00 328.12 23 ALA B N 1
ATOM 1338 C CA . ALA B 1 23 ? 90.170 50.452 173.521 1.00 328.12 23 ALA B CA 1
ATOM 1339 C C . ALA B 1 23 ? 90.213 49.498 172.331 1.00 328.12 23 ALA B C 1
ATOM 1340 O O . ALA B 1 23 ? 89.925 49.890 171.199 1.00 328.12 23 ALA B O 1
ATOM 1342 N N . LEU B 1 24 ? 90.576 48.246 172.595 1.00 322.29 24 LEU B N 1
ATOM 1343 C CA . LEU B 1 24 ? 90.649 47.228 171.553 1.00 322.29 24 LEU B CA 1
ATOM 1344 C C . LEU B 1 24 ? 89.273 47.057 170.919 1.00 322.29 24 LEU B C 1
ATOM 1345 O O . LEU B 1 24 ? 89.152 46.596 169.784 1.00 322.29 24 LEU B O 1
ATOM 1350 N N . GLU B 1 25 ? 88.239 47.437 171.664 1.00 295.04 25 GLU B N 1
ATOM 1351 C CA . GLU B 1 25 ? 86.866 47.343 171.186 1.00 295.04 25 GLU B CA 1
ATOM 1352 C C . GLU B 1 25 ? 86.439 48.678 170.587 1.00 295.04 25 GLU B C 1
ATOM 1353 O O . GLU B 1 25 ? 85.257 49.021 170.582 1.00 295.04 25 GLU B O 1
ATOM 1355 N N . GLU B 1 26 ? 87.417 49.430 170.093 1.00 286.39 26 GLU B N 1
ATOM 1356 C CA . GLU B 1 26 ? 87.164 50.726 169.478 1.00 286.39 26 GLU B CA 1
ATOM 1357 C C . GLU B 1 26 ? 87.879 50.775 168.133 1.00 286.39 26 GLU B C 1
ATOM 1358 O O . GLU B 1 26 ? 87.453 51.476 167.217 1.00 286.39 26 GLU B O 1
ATOM 1360 N N . ARG B 1 27 ? 88.968 50.019 168.026 1.00 247.93 27 ARG B N 1
ATOM 1361 C CA . ARG B 1 27 ? 89.748 49.959 166.796 1.00 247.93 27 ARG B CA 1
ATOM 1362 C C . ARG B 1 27 ? 89.195 48.865 165.888 1.00 247.93 27 ARG B C 1
ATOM 1363 O O . ARG B 1 27 ? 89.454 48.855 164.685 1.00 247.93 27 ARG B O 1
ATOM 1365 N N . LEU B 1 28 ? 88.432 47.947 166.475 1.00 255.01 28 LEU B N 1
ATOM 1366 C CA . LEU B 1 28 ? 87.835 46.847 165.724 1.00 255.01 28 LEU B CA 1
ATOM 1367 C C . LEU B 1 28 ? 86.312 46.962 165.707 1.00 255.01 28 LEU B C 1
ATOM 1368 O O . LEU B 1 28 ? 85.644 46.333 164.885 1.00 255.01 28 LEU B O 1
ATOM 1373 N N . LYS B 1 29 ? 85.769 47.767 166.616 1.00 276.13 29 LYS B N 1
ATOM 1374 C CA . LYS B 1 29 ? 84.326 47.969 166.701 1.00 276.13 29 LYS B CA 1
ATOM 1375 C C . LYS B 1 29 ? 83.913 49.157 165.842 1.00 276.13 29 LYS B C 1
ATOM 1376 O O . LYS B 1 29 ? 82.744 49.303 165.486 1.00 276.13 29 LYS B O 1
ATOM 1378 N N . ALA B 1 30 ? 84.882 50.007 165.519 1.00 276.72 30 ALA B N 1
ATOM 1379 C CA . ALA B 1 30 ? 84.629 51.179 164.694 1.00 276.72 30 ALA B CA 1
ATOM 1380 C C . ALA B 1 30 ? 84.934 50.856 163.236 1.00 276.72 30 ALA B C 1
ATOM 1381 O O . ALA B 1 30 ? 84.386 51.477 162.325 1.00 276.72 30 ALA B O 1
ATOM 1383 N N . ALA B 1 31 ? 85.813 49.881 163.020 1.00 322.18 31 ALA B N 1
ATOM 1384 C CA . ALA B 1 31 ? 86.179 49.472 161.670 1.00 322.18 31 ALA B CA 1
ATOM 1385 C C . ALA B 1 31 ? 84.953 48.900 160.973 1.00 322.18 31 ALA B C 1
ATOM 1386 O O . ALA B 1 31 ? 84.504 49.430 159.960 1.00 322.18 31 ALA B O 1
ATOM 1388 N N . GLU B 1 32 ? 84.407 47.824 161.533 1.00 246.71 32 GLU B N 1
ATOM 1389 C CA . GLU B 1 32 ? 83.230 47.173 160.969 1.00 246.71 32 GLU B CA 1
ATOM 1390 C C . GLU B 1 32 ? 81.985 48.052 161.070 1.00 246.71 32 GLU B C 1
ATOM 1391 O O . GLU B 1 32 ? 80.869 47.595 160.817 1.00 246.71 32 GLU B O 1
ATOM 1393 N N . GLU B 1 33 ? 82.180 49.312 161.447 1.00 304.71 33 GLU B N 1
ATOM 1394 C CA . GLU B 1 33 ? 81.077 50.258 161.567 1.00 304.71 33 GLU B CA 1
ATOM 1395 C C . GLU B 1 33 ? 80.899 50.971 160.230 1.00 304.71 33 GLU B C 1
ATOM 1396 O O . GLU B 1 33 ? 79.801 51.008 159.674 1.00 304.71 33 GLU B O 1
ATOM 1398 N N . GLU B 1 34 ? 81.991 51.534 159.721 1.00 277.33 34 GLU B N 1
ATOM 1399 C CA . GLU B 1 34 ? 81.976 52.235 158.442 1.00 277.33 34 GLU B CA 1
ATOM 1400 C C . GLU B 1 34 ? 82.350 51.247 157.341 1.00 277.33 34 GLU B C 1
ATOM 1401 O O . GLU B 1 34 ? 81.959 51.407 156.185 1.00 277.33 34 GLU B O 1
ATOM 1403 N N . LEU B 1 35 ? 83.114 50.226 157.719 1.00 191.23 35 LEU B N 1
ATOM 1404 C CA . LEU B 1 35 ? 83.545 49.181 156.796 1.00 191.23 35 LEU B CA 1
ATOM 1405 C C . LEU B 1 35 ? 82.386 48.211 156.573 1.00 191.23 35 LEU B C 1
ATOM 1406 O O . LEU B 1 35 ? 82.538 47.177 155.922 1.00 172.32 35 LEU B O 1
ATOM 1411 N N . LYS B 1 36 ? 81.226 48.560 157.123 1.00 287.38 36 LYS B N 1
ATOM 1412 C CA . LYS B 1 36 ? 80.024 47.745 156.988 1.00 287.38 36 LYS B CA 1
ATOM 1413 C C . LYS B 1 36 ? 79.309 48.133 155.699 1.00 287.38 36 LYS B C 1
ATOM 1414 O O . LYS B 1 36 ? 78.330 47.501 155.301 1.00 287.38 36 LYS B O 1
ATOM 1416 N N . GLY B 1 37 ? 79.812 49.183 155.057 1.00 310.98 37 GLY B N 1
ATOM 1417 C CA . GLY B 1 37 ? 79.226 49.652 153.816 1.00 310.98 37 GLY B CA 1
ATOM 1418 C C . GLY B 1 37 ? 80.282 49.900 152.755 1.00 310.98 37 GLY B C 1
ATOM 1419 O O . GLY B 1 37 ? 79.989 50.457 151.696 1.00 310.98 37 GLY B O 1
ATOM 1420 N N . LEU B 1 38 ? 81.514 49.489 153.040 1.00 203.74 38 LEU B N 1
ATOM 1421 C CA . LEU B 1 38 ? 82.618 49.664 152.102 1.00 203.74 38 LEU B CA 1
ATOM 1422 C C . LEU B 1 38 ? 82.515 48.633 150.984 1.00 203.74 38 LEU B C 1
ATOM 1423 O O . LEU B 1 38 ? 83.350 48.593 150.081 1.00 203.74 38 LEU B O 1
ATOM 1428 N N . LYS B 1 39 ? 81.486 47.794 151.063 1.00 308.81 39 LYS B N 1
ATOM 1429 C CA . LYS B 1 39 ? 81.232 46.773 150.053 1.00 308.81 39 LYS B CA 1
ATOM 1430 C C . LYS B 1 39 ? 79.968 47.199 149.316 1.00 308.81 39 LYS B C 1
ATOM 1431 O O . LYS B 1 39 ? 79.556 46.574 148.338 1.00 308.81 39 LYS B O 1
ATOM 1433 N N . ASP B 1 40 ? 79.363 48.277 149.806 1.00 312.45 40 ASP B N 1
ATOM 1434 C CA . ASP B 1 40 ? 78.147 48.829 149.222 1.00 312.45 40 ASP B CA 1
ATOM 1435 C C . ASP B 1 40 ? 78.506 50.034 148.359 1.00 312.45 40 ASP B C 1
ATOM 1436 O O . ASP B 1 40 ? 78.107 50.114 147.197 1.00 312.45 40 ASP B O 1
ATOM 1441 N N . LYS B 1 41 ? 79.261 50.970 148.930 1.00 229.85 41 LYS B N 1
ATOM 1442 C CA . LYS B 1 41 ? 79.688 52.156 148.195 1.00 229.85 41 LYS B CA 1
ATOM 1443 C C . LYS B 1 41 ? 80.639 51.698 147.096 1.00 229.85 41 LYS B C 1
ATOM 1444 O O . LYS B 1 41 ? 81.122 52.496 146.293 1.00 251.03 41 LYS B O 1
ATOM 1446 N N . TYR B 1 42 ? 80.905 50.395 147.087 1.00 308.66 42 TYR B N 1
ATOM 1447 C CA . TYR B 1 42 ? 81.767 49.763 146.099 1.00 308.66 42 TYR B CA 1
ATOM 1448 C C . TYR B 1 42 ? 80.861 48.945 145.188 1.00 308.66 42 TYR B C 1
ATOM 1449 O O . TYR B 1 42 ? 81.122 48.804 143.993 1.00 308.66 42 TYR B O 1
ATOM 1458 N N . LEU B 1 43 ? 79.792 48.408 145.769 1.00 226.56 43 LEU B N 1
ATOM 1459 C CA . LEU B 1 43 ? 78.831 47.610 145.020 1.00 226.56 43 LEU B CA 1
ATOM 1460 C C . LEU B 1 43 ? 78.166 48.473 143.952 1.00 226.56 43 LEU B C 1
ATOM 1461 O O . LEU B 1 43 ? 77.750 47.969 142.907 1.00 223.26 43 LEU B O 1
ATOM 1463 N N . ARG B 1 44 ? 78.068 49.773 144.219 1.00 330.18 44 ARG B N 1
ATOM 1464 C CA . ARG B 1 44 ? 77.462 50.705 143.271 1.00 330.18 44 ARG B CA 1
ATOM 1465 C C . ARG B 1 44 ? 78.506 51.163 142.261 1.00 330.18 44 ARG B C 1
ATOM 1466 O O . ARG B 1 44 ? 78.202 51.361 141.084 1.00 330.18 44 ARG B O 1
ATOM 1474 N N . LEU B 1 45 ? 79.739 51.329 142.729 1.00 217.73 45 LEU B N 1
ATOM 1475 C CA . LEU B 1 45 ? 80.833 51.758 141.871 1.00 217.73 45 LEU B CA 1
ATOM 1476 C C . LEU B 1 45 ? 81.119 50.688 140.825 1.00 217.73 45 LEU B C 1
ATOM 1477 O O . LEU B 1 45 ? 81.795 50.946 139.830 1.00 251.57 45 LEU B O 1
ATOM 1482 N N . LEU B 1 46 ? 80.599 49.485 141.053 1.00 242.62 46 LEU B N 1
ATOM 1483 C CA . LEU B 1 46 ? 80.787 48.390 140.111 1.00 242.62 46 LEU B CA 1
ATOM 1484 C C . LEU B 1 46 ? 79.492 48.181 139.331 1.00 242.62 46 LEU B C 1
ATOM 1485 O O . LEU B 1 46 ? 79.482 47.522 138.295 1.00 224.33 46 LEU B O 1
ATOM 1490 N N . ALA B 1 47 ? 78.401 48.751 139.836 1.00 200.57 47 ALA B N 1
ATOM 1491 C CA . ALA B 1 47 ? 77.103 48.647 139.173 1.00 200.57 47 ALA B CA 1
ATOM 1492 C C . ALA B 1 47 ? 77.009 49.750 138.123 1.00 200.57 47 ALA B C 1
ATOM 1493 O O . ALA B 1 47 ? 76.133 49.732 137.257 1.00 200.57 47 ALA B O 1
ATOM 1495 N N . ASP B 1 48 ? 77.923 50.711 138.219 1.00 237.08 48 ASP B N 1
ATOM 1496 C CA . ASP B 1 48 ? 77.978 51.828 137.286 1.00 237.08 48 ASP B CA 1
ATOM 1497 C C . ASP B 1 48 ? 79.125 51.606 136.310 1.00 237.08 48 ASP B C 1
ATOM 1498 O O . ASP B 1 48 ? 79.120 52.140 135.202 1.00 240.36 48 ASP B O 1
ATOM 1503 N N . PHE B 1 49 ? 80.110 50.819 136.733 1.00 163.86 49 PHE B N 1
ATOM 1504 C CA . PHE B 1 49 ? 81.259 50.508 135.889 1.00 163.86 49 PHE B CA 1
ATOM 1505 C C . PHE B 1 49 ? 80.952 49.239 135.098 1.00 163.86 49 PHE B C 1
ATOM 1506 O O . PHE B 1 49 ? 81.664 48.888 134.156 1.00 163.86 49 PHE B O 1
ATOM 1514 N N . ASP B 1 50 ? 79.893 48.547 135.507 1.00 175.53 50 ASP B N 1
ATOM 1515 C CA . ASP B 1 50 ? 79.445 47.336 134.830 1.00 175.53 50 ASP B CA 1
ATOM 1516 C C . ASP B 1 50 ? 78.182 47.762 134.096 1.00 175.53 50 ASP B C 1
ATOM 1517 O O . ASP B 1 50 ? 77.525 46.968 133.422 1.00 175.53 50 ASP B O 1
ATOM 1522 N N . ASN B 1 51 ? 77.864 49.044 134.250 1.00 198.13 51 ASN B N 1
ATOM 1523 C CA . ASN B 1 51 ? 76.704 49.664 133.628 1.00 198.13 51 ASN B CA 1
ATOM 1524 C C . ASN B 1 51 ? 77.090 50.108 132.216 1.00 198.13 51 ASN B C 1
ATOM 1525 O O . ASN B 1 51 ? 76.395 49.801 131.248 1.00 198.13 51 ASN B O 1
ATOM 1530 N N . TYR B 1 52 ? 78.206 50.827 132.108 1.00 206.84 52 TYR B N 1
ATOM 1531 C CA . TYR B 1 52 ? 78.689 51.296 130.813 1.00 206.84 52 TYR B CA 1
ATOM 1532 C C . TYR B 1 52 ? 79.053 50.103 129.940 1.00 206.84 52 TYR B C 1
ATOM 1533 O O . TYR B 1 52 ? 78.793 50.103 128.739 1.00 206.84 52 TYR B O 1
ATOM 1542 N N . ARG B 1 53 ? 79.658 49.090 130.552 1.00 223.66 53 ARG B N 1
ATOM 1543 C CA . ARG B 1 53 ? 80.073 47.888 129.835 1.00 223.66 53 ARG B CA 1
ATOM 1544 C C . ARG B 1 53 ? 79.006 47.372 128.871 1.00 223.66 53 ARG B C 1
ATOM 1545 O O . ARG B 1 53 ? 79.328 46.800 127.830 1.00 187.09 53 ARG B O 1
ATOM 1547 N N . LYS B 1 54 ? 77.739 47.576 129.216 1.00 154.00 54 LYS B N 1
ATOM 1548 C CA . LYS B 1 54 ? 76.641 47.127 128.366 1.00 154.00 54 LYS B CA 1
ATOM 1549 C C . LYS B 1 54 ? 75.964 48.311 127.676 1.00 154.00 54 LYS B C 1
ATOM 1550 O O . LYS B 1 54 ? 75.320 48.155 126.639 1.00 175.18 54 LYS B O 1
ATOM 1552 N N . ARG B 1 55 ? 76.124 49.496 128.258 1.00 224.12 55 ARG B N 1
ATOM 1553 C CA . ARG B 1 55 ? 75.532 50.718 127.720 1.00 224.12 55 ARG B CA 1
ATOM 1554 C C . ARG B 1 55 ? 76.231 51.200 126.450 1.00 224.12 55 ARG B C 1
ATOM 1555 O O . ARG B 1 55 ? 75.598 51.772 125.565 1.00 224.12 55 ARG B O 1
ATOM 1563 N N . MET B 1 56 ? 77.538 50.968 126.371 1.00 175.31 56 MET B N 1
ATOM 1564 C CA . MET B 1 56 ? 78.331 51.399 125.224 1.00 175.31 56 MET B CA 1
ATOM 1565 C C . MET B 1 56 ? 77.909 50.817 123.879 1.00 175.31 56 MET B C 1
ATOM 1566 O O . MET B 1 56 ? 77.848 51.543 122.886 1.00 231.36 56 MET B O 1
ATOM 1571 N N . GLU B 1 57 ? 77.628 49.518 123.834 1.00 190.03 57 GLU B N 1
ATOM 1572 C CA . GLU B 1 57 ? 77.223 48.889 122.579 1.00 190.03 57 GLU B CA 1
ATOM 1573 C C . GLU B 1 57 ? 76.103 49.699 121.936 1.00 190.03 57 GLU B C 1
ATOM 1574 O O . GLU B 1 57 ? 76.070 49.879 120.720 1.00 190.03 57 GLU B O 1
ATOM 1580 N N . GLU B 1 58 ? 75.187 50.183 122.766 1.00 135.06 58 GLU B N 1
ATOM 1581 C CA . GLU B 1 58 ? 74.074 50.998 122.298 1.00 135.06 58 GLU B CA 1
ATOM 1582 C C . GLU B 1 58 ? 74.585 52.421 122.102 1.00 135.06 58 GLU B C 1
ATOM 1583 O O . GLU B 1 58 ? 74.562 52.948 120.993 1.00 135.06 58 GLU B O 1
ATOM 1589 N N . GLU B 1 59 ? 75.049 53.027 123.192 1.00 138.65 59 GLU B N 1
ATOM 1590 C CA . GLU B 1 59 ? 75.586 54.382 123.167 1.00 138.65 59 GLU B CA 1
ATOM 1591 C C . GLU B 1 59 ? 76.298 54.688 121.864 1.00 138.65 59 GLU B C 1
ATOM 1592 O O . GLU B 1 59 ? 75.955 55.644 121.176 1.00 138.65 59 GLU B O 1
ATOM 1598 N N . LEU B 1 60 ? 77.290 53.871 121.528 1.00 118.44 60 LEU B N 1
ATOM 1599 C CA . LEU B 1 60 ? 78.053 54.067 120.303 1.00 118.44 60 LEU B CA 1
ATOM 1600 C C . LEU B 1 60 ? 77.181 54.068 119.040 1.00 118.44 60 LEU B C 1
ATOM 1601 O O . LEU B 1 60 ? 77.298 54.966 118.203 1.00 118.44 60 LEU B O 1
ATOM 1606 N N . LYS B 1 61 ? 76.311 53.069 118.902 1.00 107.33 61 LYS B N 1
ATOM 1607 C CA . LYS B 1 61 ? 75.447 52.962 117.725 1.00 107.33 61 LYS B CA 1
ATOM 1608 C C . LYS B 1 61 ? 74.628 54.232 117.499 1.00 107.33 61 LYS B C 1
ATOM 1609 O O . LYS B 1 61 ? 74.835 54.950 116.519 1.00 170.79 61 LYS B O 1
ATOM 1615 N N . ALA B 1 62 ? 73.697 54.499 118.407 1.00 128.70 62 ALA B N 1
ATOM 1616 C CA . ALA B 1 62 ? 72.846 55.678 118.308 1.00 128.70 62 ALA B CA 1
ATOM 1617 C C . ALA B 1 62 ? 73.685 56.940 118.194 1.00 128.70 62 ALA B C 1
ATOM 1618 O O . ALA B 1 62 ? 73.229 57.960 117.679 1.00 128.70 62 ALA B O 1
ATOM 1620 N N . ARG B 1 63 ? 74.916 56.864 118.679 1.00 79.23 63 ARG B N 1
ATOM 1621 C CA . ARG B 1 63 ? 75.834 57.997 118.634 1.00 79.23 63 ARG B CA 1
ATOM 1622 C C . ARG B 1 63 ? 76.232 58.345 117.191 1.00 79.23 63 ARG B C 1
ATOM 1623 O O . ARG B 1 63 ? 76.534 59.501 116.877 1.00 105.60 63 ARG B O 1
ATOM 1631 N N . GLU B 1 64 ? 76.249 57.336 116.323 1.00 91.27 64 GLU B N 1
ATOM 1632 C CA . GLU B 1 64 ? 76.579 57.551 114.922 1.00 91.27 64 GLU B CA 1
ATOM 1633 C C . GLU B 1 64 ? 75.357 58.217 114.293 1.00 91.27 64 GLU B C 1
ATOM 1634 O O . GLU B 1 64 ? 75.480 59.196 113.557 1.00 121.16 64 GLU B O 1
ATOM 1640 N N . ARG B 1 65 ? 74.177 57.677 114.592 1.00 78.69 65 ARG B N 1
ATOM 1641 C CA . ARG B 1 65 ? 72.928 58.238 114.093 1.00 78.69 65 ARG B CA 1
ATOM 1642 C C . ARG B 1 65 ? 72.913 59.726 114.428 1.00 78.69 65 ARG B C 1
ATOM 1643 O O . ARG B 1 65 ? 72.412 60.542 113.654 1.00 101.18 65 ARG B O 1
ATOM 1651 N N . GLU B 1 66 ? 73.467 60.068 115.589 1.00 88.81 66 GLU B N 1
ATOM 1652 C CA . GLU B 1 66 ? 73.517 61.456 116.026 1.00 88.81 66 GLU B CA 1
ATOM 1653 C C . GLU B 1 66 ? 74.262 62.285 114.982 1.00 88.81 66 GLU B C 1
ATOM 1654 O O . GLU B 1 66 ? 73.792 63.346 114.569 1.00 110.30 66 GLU B O 1
ATOM 1660 N N . GLY B 1 67 ? 75.421 61.789 114.551 1.00 86.27 67 GLY B N 1
ATOM 1661 C CA . GLY B 1 67 ? 76.207 62.491 113.548 1.00 86.27 67 GLY B CA 1
ATOM 1662 C C . GLY B 1 67 ? 75.464 62.606 112.230 1.00 86.27 67 GLY B C 1
ATOM 1663 O O . GLY B 1 67 ? 75.355 63.690 111.662 1.00 86.27 67 GLY B O 1
ATOM 1664 N N . VAL B 1 68 ? 74.949 61.484 111.739 1.00 60.25 68 VAL B N 1
ATOM 1665 C CA . VAL B 1 68 ? 74.203 61.484 110.492 1.00 60.25 68 VAL B CA 1
ATOM 1666 C C . VAL B 1 68 ? 73.048 62.466 110.521 1.00 60.25 68 VAL B C 1
ATOM 1667 O O . VAL B 1 68 ? 72.789 63.164 109.538 1.00 60.25 68 VAL B O 1
ATOM 1671 N N . LEU B 1 69 ? 72.331 62.508 111.638 1.00 63.83 69 LEU B N 1
ATOM 1672 C CA . LEU B 1 69 ? 71.214 63.431 111.746 1.00 63.83 69 LEU B CA 1
ATOM 1673 C C . LEU B 1 69 ? 71.793 64.828 111.796 1.00 63.83 69 LEU B C 1
ATOM 1674 O O . LEU B 1 69 ? 71.398 65.689 111.031 1.00 63.83 69 LEU B O 1
ATOM 1679 N N . LYS B 1 70 ? 72.760 65.045 112.673 1.00 66.19 70 LYS B N 1
ATOM 1680 C CA . LYS B 1 70 ? 73.393 66.351 112.781 1.00 66.19 70 LYS B CA 1
ATOM 1681 C C . LYS B 1 70 ? 73.721 66.914 111.396 1.00 66.19 70 LYS B C 1
ATOM 1682 O O . LYS B 1 70 ? 73.495 68.099 111.134 1.00 66.19 70 LYS B O 1
ATOM 1688 N N . ALA B 1 71 ? 74.249 66.056 110.519 1.00 65.12 71 ALA B N 1
ATOM 1689 C CA . ALA B 1 71 ? 74.616 66.438 109.154 1.00 65.12 71 ALA B CA 1
ATOM 1690 C C . ALA B 1 71 ? 73.390 66.687 108.294 1.00 65.12 71 ALA B C 1
ATOM 1691 O O . ALA B 1 71 ? 73.214 67.783 107.767 1.00 65.12 71 ALA B O 1
ATOM 1693 N N . LEU B 1 72 ? 72.557 65.661 108.131 1.00 60.24 72 LEU B N 1
ATOM 1694 C CA . LEU B 1 72 ? 71.338 65.800 107.345 1.00 60.24 72 LEU B CA 1
ATOM 1695 C C . LEU B 1 72 ? 70.601 67.081 107.734 1.00 60.24 72 LEU B C 1
ATOM 1696 O O . LEU B 1 72 ? 70.133 67.837 106.873 1.00 60.24 72 LEU B O 1
ATOM 1701 N N . ARG B 1 73 ? 70.494 67.313 109.039 1.00 62.29 73 ARG B N 1
ATOM 1702 C CA . ARG B 1 73 ? 69.816 68.486 109.550 1.00 62.29 73 ARG B CA 1
ATOM 1703 C C . ARG B 1 73 ? 70.386 69.689 108.857 1.00 62.29 73 ARG B C 1
ATOM 1704 O O . ARG B 1 73 ? 69.646 70.500 108.304 1.00 62.29 73 ARG B O 1
ATOM 1712 N N . ALA B 1 74 ? 71.711 69.784 108.877 1.00 56.62 74 ALA B N 1
ATOM 1713 C CA . ALA B 1 74 ? 72.431 70.902 108.272 1.00 56.62 74 ALA B CA 1
ATOM 1714 C C . ALA B 1 74 ? 72.412 70.961 106.761 1.00 56.62 74 ALA B C 1
ATOM 1715 O O . ALA B 1 74 ? 72.628 72.020 106.188 1.00 56.62 74 ALA B O 1
ATOM 1717 N N . LEU B 1 75 ? 72.160 69.837 106.108 1.00 51.59 75 LEU B N 1
ATOM 1718 C CA . LEU B 1 75 ? 72.180 69.826 104.658 1.00 51.59 75 LEU B CA 1
ATOM 1719 C C . LEU B 1 75 ? 70.838 69.799 103.952 1.00 51.59 75 LEU B C 1
ATOM 1720 O O . LEU B 1 75 ? 70.778 70.053 102.749 1.00 51.59 75 LEU B O 1
ATOM 1725 N N . LEU B 1 76 ? 69.761 69.493 104.672 1.00 50.08 76 LEU B N 1
ATOM 1726 C CA . LEU B 1 76 ? 68.443 69.472 104.038 1.00 50.08 76 LEU B CA 1
ATOM 1727 C C . LEU B 1 76 ? 68.069 70.826 103.411 1.00 50.08 76 LEU B C 1
ATOM 1728 O O . LEU B 1 76 ? 67.287 70.887 102.462 1.00 50.08 76 LEU B O 1
ATOM 1733 N N . PRO B 1 77 ? 68.622 71.930 103.935 1.00 47.91 77 PRO B N 1
ATOM 1734 C CA . PRO B 1 77 ? 68.316 73.241 103.364 1.00 47.91 77 PRO B CA 1
ATOM 1735 C C . PRO B 1 77 ? 68.696 73.257 101.887 1.00 47.91 77 PRO B C 1
ATOM 1736 O O . PRO B 1 77 ? 68.108 73.980 101.090 1.00 47.91 77 PRO B O 1
ATOM 1740 N N . VAL B 1 78 ? 69.704 72.478 101.519 1.00 44.74 78 VAL B N 1
ATOM 1741 C CA . VAL B 1 78 ? 70.100 72.422 100.118 1.00 44.74 78 VAL B CA 1
ATOM 1742 C C . VAL B 1 78 ? 68.907 71.918 99.316 1.00 44.74 78 VAL B C 1
ATOM 1743 O O . VAL B 1 78 ? 68.538 72.500 98.297 1.00 44.74 78 VAL B O 1
ATOM 1747 N N . LEU B 1 79 ? 68.306 70.831 99.794 1.00 44.58 79 LEU B N 1
ATOM 1748 C CA . LEU B 1 79 ? 67.139 70.242 99.140 1.00 44.58 79 LEU B CA 1
ATOM 1749 C C . LEU B 1 79 ? 66.027 71.271 99.118 1.00 44.58 79 LEU B C 1
ATOM 1750 O O . LEU B 1 79 ? 65.263 71.357 98.158 1.00 44.58 79 LEU B O 1
ATOM 1755 N N . ASP B 1 80 ? 65.947 72.052 100.189 1.00 51.31 80 ASP B N 1
ATOM 1756 C CA . ASP B 1 80 ? 64.937 73.092 100.267 1.00 51.31 80 ASP B CA 1
ATOM 1757 C C . ASP B 1 80 ? 65.201 74.110 99.176 1.00 51.31 80 ASP B C 1
ATOM 1758 O O . ASP B 1 80 ? 64.292 74.435 98.420 1.00 51.31 80 ASP B O 1
ATOM 1763 N N . ASP B 1 81 ? 66.441 74.601 99.085 1.00 49.70 81 ASP B N 1
ATOM 1764 C CA . ASP B 1 81 ? 66.798 75.585 98.065 1.00 49.70 81 ASP B CA 1
ATOM 1765 C C . ASP B 1 81 ? 66.591 75.051 96.647 1.00 49.70 81 ASP B C 1
ATOM 1766 O O . ASP B 1 81 ? 66.213 75.799 95.747 1.00 49.70 81 ASP B O 1
ATOM 1771 N N . LEU B 1 82 ? 66.821 73.759 96.443 1.00 52.57 82 LEU B N 1
ATOM 1772 C CA . LEU B 1 82 ? 66.621 73.194 95.123 1.00 52.57 82 LEU B CA 1
ATOM 1773 C C . LEU B 1 82 ? 65.175 73.373 94.732 1.00 52.57 82 LEU B C 1
ATOM 1774 O O . LEU B 1 82 ? 64.884 73.652 93.569 1.00 52.57 82 LEU B O 1
ATOM 1779 N N . ASP B 1 83 ? 64.265 73.203 95.695 1.00 52.13 83 ASP B N 1
ATOM 1780 C CA . ASP B 1 83 ? 62.837 73.369 95.416 1.00 52.13 83 ASP B CA 1
ATOM 1781 C C . ASP B 1 83 ? 62.555 74.845 95.193 1.00 52.13 83 ASP B C 1
ATOM 1782 O O . ASP B 1 83 ? 61.840 75.222 94.271 1.00 52.13 83 ASP B O 1
ATOM 1787 N N . ARG B 1 84 ? 63.125 75.678 96.050 1.00 78.82 84 ARG B N 1
ATOM 1788 C CA . ARG B 1 84 ? 62.939 77.110 95.942 1.00 78.82 84 ARG B CA 1
ATOM 1789 C C . ARG B 1 84 ? 63.346 77.521 94.525 1.00 78.82 84 ARG B C 1
ATOM 1790 O O . ARG B 1 84 ? 62.637 78.262 93.852 1.00 78.82 84 ARG B O 1
ATOM 1798 N N . ALA B 1 85 ? 64.488 77.010 94.078 1.00 74.26 85 ALA B N 1
ATOM 1799 C CA . ALA B 1 85 ? 65.011 77.312 92.753 1.00 74.26 85 ALA B CA 1
ATOM 1800 C C . ALA B 1 85 ? 64.077 76.852 91.658 1.00 74.26 85 ALA B C 1
ATOM 1801 O O . ALA B 1 85 ? 63.832 77.576 90.704 1.00 74.26 85 ALA B O 1
ATOM 1803 N N . LEU B 1 86 ? 63.571 75.635 91.779 1.00 66.66 86 LEU B N 1
ATOM 1804 C CA . LEU B 1 86 ? 62.674 75.112 90.769 1.00 66.66 86 LEU B CA 1
ATOM 1805 C C . LEU B 1 86 ? 61.426 75.973 90.606 1.00 66.66 86 LEU B C 1
ATOM 1806 O O . LEU B 1 86 ? 60.810 75.968 89.542 1.00 66.66 86 LEU B O 1
ATOM 1811 N N . GLU B 1 87 ? 61.059 76.717 91.652 1.00 77.52 87 GLU B N 1
ATOM 1812 C CA . GLU B 1 87 ? 59.876 77.580 91.614 1.00 77.52 87 GLU B CA 1
ATOM 1813 C C . GLU B 1 87 ? 60.161 78.907 90.928 1.00 77.52 87 GLU B C 1
ATOM 1814 O O . GLU B 1 87 ? 59.363 79.368 90.122 1.00 77.52 87 GLU B O 1
ATOM 1820 N N . PHE B 1 88 ? 61.287 79.530 91.258 1.00 110.60 88 PHE B N 1
ATOM 1821 C CA . PHE B 1 88 ? 61.661 80.785 90.615 1.00 110.60 88 PHE B CA 1
ATOM 1822 C C . PHE B 1 88 ? 61.758 80.490 89.112 1.00 110.60 88 PHE B C 1
ATOM 1823 O O . PHE B 1 88 ? 61.459 81.343 88.277 1.00 110.60 88 PHE B O 1
ATOM 1831 N N . ALA B 1 89 ? 62.181 79.270 88.782 1.00 102.63 89 ALA B N 1
ATOM 1832 C CA . ALA B 1 89 ? 62.343 78.842 87.392 1.00 102.63 89 ALA B CA 1
ATOM 1833 C C . ALA B 1 89 ? 61.022 78.486 86.731 1.00 102.63 89 ALA B C 1
ATOM 1834 O O . ALA B 1 89 ? 60.911 78.486 85.508 1.00 102.63 89 ALA B O 1
ATOM 1836 N N . GLU B 1 90 ? 60.022 78.173 87.543 1.00 96.82 90 GLU B N 1
ATOM 1837 C CA . GLU B 1 90 ? 58.713 77.829 87.016 1.00 96.82 90 GLU B CA 1
ATOM 1838 C C . GLU B 1 90 ? 58.064 79.093 86.456 1.00 96.82 90 GLU B C 1
ATOM 1839 O O . GLU B 1 90 ? 57.228 79.029 85.555 1.00 96.82 90 GLU B O 1
ATOM 1845 N N . ALA B 1 91 ? 58.466 80.242 86.995 1.00 106.99 91 ALA B N 1
ATOM 1846 C CA . ALA B 1 91 ? 57.938 81.530 86.559 1.00 106.99 91 ALA B CA 1
ATOM 1847 C C . ALA B 1 91 ? 58.874 82.171 85.539 1.00 106.99 91 ALA B C 1
ATOM 1848 O O . ALA B 1 91 ? 58.446 82.555 84.455 1.00 106.99 91 ALA B O 1
ATOM 1850 N N . SER B 1 92 ? 60.150 82.288 85.889 1.00 82.20 92 SER B N 1
ATOM 1851 C CA . SER B 1 92 ? 61.138 82.875 84.988 1.00 82.20 92 SER B CA 1
ATOM 1852 C C . SER B 1 92 ? 62.302 81.905 84.772 1.00 82.20 92 SER B C 1
ATOM 1853 O O . SER B 1 92 ? 63.318 81.965 85.468 1.00 82.20 92 SER B O 1
ATOM 1856 N N . PRO B 1 93 ? 62.171 81.005 83.786 1.00 83.04 93 PRO B N 1
ATOM 1857 C CA . PRO B 1 93 ? 63.192 80.003 83.453 1.00 83.04 93 PRO B CA 1
ATOM 1858 C C . PRO B 1 93 ? 64.627 80.526 83.411 1.00 83.04 93 PRO B C 1
ATOM 1859 O O . PRO B 1 93 ? 65.567 79.804 83.739 1.00 83.04 93 PRO B O 1
ATOM 1863 N N . GLU B 1 94 ? 64.789 81.779 83.003 1.00 106.43 94 GLU B N 1
ATOM 1864 C CA . GLU B 1 94 ? 66.109 82.385 82.909 1.00 106.43 94 GLU B CA 1
ATOM 1865 C C . GLU B 1 94 ? 66.828 82.425 84.250 1.00 106.43 94 GLU B C 1
ATOM 1866 O O . GL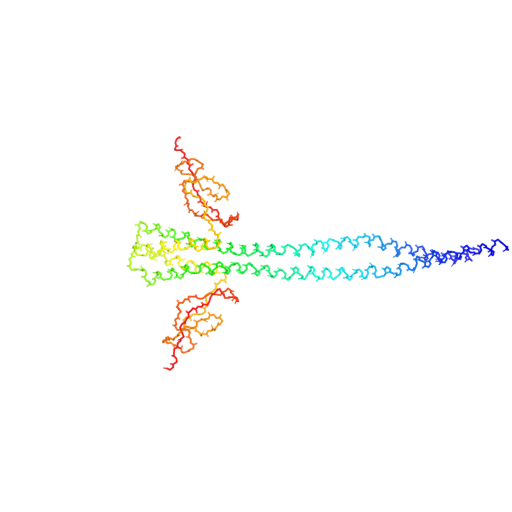U B 1 94 ? 68.043 82.242 84.312 1.00 106.43 94 GLU B O 1
ATOM 1872 N N . SER B 1 95 ? 66.078 82.657 85.321 1.00 92.74 95 SER B N 1
ATOM 1873 C CA . SER B 1 95 ? 66.661 82.761 86.658 1.00 92.74 95 SER B CA 1
ATOM 1874 C C . SER B 1 95 ? 67.280 81.484 87.224 1.00 92.74 95 SER B C 1
ATOM 1875 O O . SER B 1 95 ? 68.072 81.538 88.166 1.00 92.74 95 SER B O 1
ATOM 1878 N N . ILE B 1 96 ? 66.922 80.341 86.651 1.00 74.08 96 ILE B N 1
ATOM 1879 C CA . ILE B 1 96 ? 67.422 79.053 87.119 1.00 74.08 96 ILE B CA 1
ATOM 1880 C C . ILE B 1 96 ? 68.941 78.997 87.271 1.00 74.08 96 ILE B C 1
ATOM 1881 O O . ILE B 1 96 ? 69.454 78.406 88.226 1.00 74.08 96 ILE B O 1
ATOM 1886 N N . ARG B 1 97 ? 69.662 79.609 86.336 1.00 62.53 97 ARG B N 1
ATOM 1887 C CA . ARG B 1 97 ? 71.115 79.589 86.406 1.00 62.53 97 ARG B CA 1
ATOM 1888 C C . ARG B 1 97 ? 71.574 80.328 87.653 1.00 62.53 97 ARG B C 1
ATOM 1889 O O . ARG B 1 97 ? 72.491 79.895 88.353 1.00 62.53 97 ARG B O 1
ATOM 1897 N N . GLN B 1 98 ? 70.911 81.442 87.933 1.00 61.06 98 GLN B N 1
ATOM 1898 C CA . GLN B 1 98 ? 71.236 82.266 89.087 1.00 61.06 98 GLN B CA 1
ATOM 1899 C C . GLN B 1 98 ? 70.981 81.522 90.414 1.00 61.06 98 GLN B C 1
ATOM 1900 O O . GLN B 1 98 ? 71.709 81.705 91.401 1.00 61.06 98 GLN B O 1
ATOM 1906 N N . GLY B 1 99 ? 69.934 80.693 90.427 1.00 64.55 99 GLY B N 1
ATOM 1907 C CA . GLY B 1 99 ? 69.581 79.948 91.618 1.00 64.55 99 GLY B CA 1
ATOM 1908 C C . GLY B 1 99 ? 70.618 78.896 91.929 1.00 64.55 99 GLY B C 1
ATOM 1909 O O . GLY B 1 99 ? 71.070 78.761 93.070 1.00 64.55 99 GLY B O 1
ATOM 1910 N N . VAL B 1 100 ? 71.002 78.146 90.904 1.00 56.22 100 VAL B N 1
ATOM 1911 C CA . VAL B 1 100 ? 71.994 77.098 91.070 1.00 56.22 100 VAL B CA 1
ATOM 1912 C C . VAL B 1 100 ? 73.303 77.660 91.625 1.00 56.22 100 VAL B C 1
ATOM 1913 O O . VAL B 1 100 ? 73.915 77.072 92.511 1.00 56.22 100 VAL B O 1
ATOM 1917 N N . ARG B 1 101 ? 73.726 78.805 91.105 1.00 58.18 101 ARG B N 1
ATOM 1918 C CA . ARG B 1 101 ? 74.958 79.428 91.563 1.00 58.18 101 ARG B CA 1
ATOM 1919 C C . ARG B 1 101 ? 74.846 79.696 93.063 1.00 58.18 101 ARG B C 1
ATOM 1920 O O . ARG B 1 101 ? 75.775 79.438 93.828 1.00 58.18 101 ARG B O 1
ATOM 1928 N N . ALA B 1 102 ? 73.686 80.192 93.481 1.00 57.38 102 ALA B N 1
ATOM 1929 C CA . ALA B 1 102 ? 73.436 80.504 94.886 1.00 57.38 102 ALA B CA 1
ATOM 1930 C C . ALA B 1 102 ? 73.463 79.261 95.772 1.00 57.38 102 ALA B C 1
ATOM 1931 O O . ALA B 1 102 ? 74.132 79.241 96.813 1.00 57.38 102 ALA B O 1
ATOM 1933 N N . ILE B 1 103 ? 72.723 78.237 95.349 1.00 49.37 103 ILE B N 1
ATOM 1934 C CA . ILE B 1 103 ? 72.634 76.973 96.077 1.00 49.37 103 ILE B CA 1
ATOM 1935 C C . ILE B 1 103 ? 74.001 76.341 96.250 1.00 49.37 103 ILE B C 1
ATOM 1936 O O . ILE B 1 103 ? 74.343 75.848 97.328 1.00 49.37 103 ILE B O 1
ATOM 1941 N N . ARG B 1 104 ? 74.781 76.359 95.175 1.00 65.16 104 ARG B N 1
ATOM 1942 C CA . ARG B 1 104 ? 76.109 75.771 95.195 1.00 65.16 104 ARG B CA 1
ATOM 1943 C C . ARG B 1 104 ? 76.999 76.482 96.190 1.00 65.16 104 ARG B C 1
ATOM 1944 O O . ARG B 1 104 ? 77.683 75.848 96.991 1.00 65.16 104 ARG B O 1
ATOM 1952 N N . ASP B 1 105 ? 76.993 77.807 96.132 1.00 69.82 105 ASP B N 1
ATOM 1953 C CA . ASP B 1 105 ? 77.786 78.593 97.063 1.00 69.82 105 ASP B CA 1
ATOM 1954 C C . ASP B 1 105 ? 77.259 78.336 98.470 1.00 69.82 105 ASP B C 1
ATOM 1955 O O . ASP B 1 105 ? 78.030 78.285 99.427 1.00 69.82 105 ASP B O 1
ATOM 1960 N N . GLY B 1 106 ? 75.944 78.162 98.589 1.00 63.09 106 GLY B N 1
ATOM 1961 C CA . GLY B 1 106 ? 75.353 77.883 99.890 1.00 63.09 106 GLY B CA 1
ATOM 1962 C C . GLY B 1 106 ? 75.943 76.620 100.496 1.00 63.09 106 GLY B C 1
ATOM 1963 O O . GLY B 1 106 ? 76.394 76.599 101.647 1.00 63.09 106 GLY B O 1
ATOM 1964 N N . PHE B 1 107 ? 75.943 75.560 99.695 1.00 51.25 107 PHE B N 1
ATOM 1965 C CA . PHE B 1 107 ? 76.478 74.261 100.088 1.00 51.25 107 PHE B CA 1
ATOM 1966 C C . PHE B 1 107 ? 77.852 74.401 100.752 1.00 51.25 107 PHE B C 1
ATOM 1967 O O . PHE B 1 107 ? 78.129 73.752 101.753 1.00 51.25 107 PHE B O 1
ATOM 1975 N N . PHE B 1 108 ? 78.715 75.247 100.196 1.00 60.56 108 PHE B N 1
ATOM 1976 C CA . PHE B 1 108 ? 80.036 75.430 100.779 1.00 60.56 108 PHE B CA 1
ATOM 1977 C C . PHE B 1 108 ? 79.931 75.962 102.192 1.00 60.56 108 PHE B C 1
ATOM 1978 O O . PHE B 1 108 ? 80.521 75.386 103.114 1.00 60.56 108 PHE B O 1
ATOM 1986 N N . ARG B 1 109 ? 79.179 77.053 102.364 1.00 59.34 109 ARG B N 1
ATOM 1987 C CA . ARG B 1 109 ? 79.001 77.648 103.686 1.00 59.34 109 ARG B CA 1
ATOM 1988 C C . ARG B 1 109 ? 78.575 76.570 104.676 1.00 59.34 109 ARG B C 1
ATOM 1989 O O . ARG B 1 109 ? 79.221 76.381 105.705 1.00 59.34 109 ARG B O 1
ATOM 1997 N N . ILE B 1 110 ? 77.507 75.848 104.347 1.00 45.03 110 ILE B N 1
ATOM 1998 C CA . ILE B 1 110 ? 77.024 74.774 105.203 1.00 45.03 110 ILE B CA 1
ATOM 1999 C C . ILE B 1 110 ? 78.175 73.884 105.619 1.00 45.03 110 ILE B C 1
ATOM 2000 O O . ILE B 1 110 ? 78.393 73.681 106.811 1.00 45.03 110 ILE B O 1
ATOM 2005 N N . LEU B 1 111 ? 78.889 73.340 104.629 1.00 50.57 111 LEU B N 1
ATOM 2006 C CA . LEU B 1 111 ? 80.025 72.450 104.872 1.00 50.57 111 LEU B CA 1
ATOM 2007 C C . LEU B 1 111 ? 80.996 73.079 105.862 1.00 50.57 111 LEU B C 1
ATOM 2008 O O . LEU B 1 111 ? 81.489 72.412 106.782 1.00 50.57 111 LEU B O 1
ATOM 2013 N N . ALA B 1 112 ? 81.262 74.367 105.665 1.00 57.16 112 ALA B N 1
ATOM 2014 C CA . ALA B 1 112 ? 82.145 75.105 106.552 1.00 57.16 112 ALA B CA 1
ATOM 2015 C C . ALA B 1 112 ? 81.571 75.003 107.964 1.00 57.16 112 ALA B C 1
ATOM 2016 O O . ALA B 1 112 ? 82.291 74.783 108.942 1.00 57.16 112 ALA B O 1
ATOM 2018 N N . GLY B 1 113 ? 80.257 75.165 108.049 1.00 72.84 113 GLY B N 1
ATOM 2019 C CA . GLY B 1 113 ? 79.582 75.091 109.324 1.00 72.84 113 GLY B CA 1
ATOM 2020 C C . GLY B 1 113 ? 79.892 73.813 110.064 1.00 72.84 113 GLY B C 1
ATOM 2021 O O . GLY B 1 113 ? 80.016 73.832 111.287 1.00 72.84 113 GLY B O 1
ATOM 2022 N N . LEU B 1 114 ? 80.009 72.701 109.340 1.00 65.05 114 LEU B N 1
ATOM 2023 C CA . LEU B 1 114 ? 80.313 71.437 109.993 1.00 65.05 114 LEU B CA 1
ATOM 2024 C C . LEU B 1 114 ? 81.814 71.273 110.145 1.00 65.05 114 LEU B C 1
ATOM 2025 O O . LEU B 1 114 ? 82.296 70.231 110.588 1.00 65.05 114 LEU B O 1
ATOM 2030 N N . GLY B 1 115 ? 82.551 72.310 109.770 1.00 78.42 115 GLY B N 1
ATOM 2031 C CA . GLY B 1 115 ? 83.990 72.261 109.898 1.00 78.42 115 GLY B CA 1
ATOM 2032 C C . GLY B 1 115 ? 84.742 71.476 108.841 1.00 78.42 115 GLY B C 1
ATOM 2033 O O . GLY B 1 115 ? 85.782 70.878 109.139 1.00 78.42 115 GLY B O 1
ATOM 2034 N N . VAL B 1 116 ? 84.229 71.446 107.614 1.00 69.35 116 VAL B N 1
ATOM 2035 C CA . VAL B 1 116 ? 84.941 70.746 106.557 1.00 69.35 116 VAL B CA 1
ATOM 2036 C C . VAL B 1 116 ? 85.441 71.820 105.606 1.00 69.35 116 VAL B C 1
ATOM 2037 O O . VAL B 1 116 ? 84.717 72.760 105.291 1.00 69.35 116 VAL B O 1
ATOM 2041 N N . GLU B 1 117 ? 86.698 71.699 105.198 1.00 68.35 117 GLU B N 1
ATOM 2042 C CA . GLU B 1 117 ? 87.318 72.639 104.279 1.00 68.35 117 GLU B CA 1
ATOM 2043 C C . GLU B 1 117 ? 87.678 71.875 103.015 1.00 68.35 117 GLU B C 1
ATOM 2044 O O . GLU B 1 117 ? 87.764 70.645 103.023 1.00 68.35 117 GLU B O 1
ATOM 2050 N N . GLU B 1 118 ? 87.883 72.611 101.929 1.00 62.16 118 GLU B N 1
ATOM 2051 C CA . GLU B 1 118 ? 88.254 72.013 100.657 1.00 62.16 118 GLU B CA 1
ATOM 2052 C C . GLU B 1 118 ? 89.773 71.844 100.688 1.00 62.16 118 GLU B C 1
ATOM 2053 O O . GLU B 1 118 ? 90.494 72.760 101.087 1.00 62.16 118 GLU B O 1
ATOM 2059 N N . VAL B 1 119 ? 90.252 70.665 100.295 1.00 60.28 119 VAL B N 1
ATOM 2060 C CA . VAL B 1 119 ? 91.684 70.374 100.276 1.00 60.28 119 VAL B CA 1
ATOM 2061 C C . VAL B 1 119 ? 92.355 71.237 99.218 1.00 60.28 119 VAL B C 1
ATOM 2062 O O . VAL B 1 119 ? 91.761 71.535 98.185 1.00 60.28 119 VAL B O 1
ATOM 2066 N N . PRO B 1 120 ? 93.610 71.641 99.452 1.00 58.66 120 PRO B N 1
ATOM 2067 C CA . PRO B 1 120 ? 94.317 72.486 98.484 1.00 58.66 120 PRO B CA 1
ATOM 2068 C C . PRO B 1 120 ? 94.124 72.022 97.045 1.00 58.66 120 PRO B C 1
ATOM 2069 O O . PRO B 1 120 ? 94.206 70.827 96.757 1.00 58.66 120 PRO B O 1
ATOM 2073 N N . GLY B 1 121 ? 93.854 72.974 96.150 1.00 46.78 121 GLY B N 1
ATOM 2074 C CA . GLY B 1 121 ? 93.604 72.634 94.756 1.00 46.78 121 GLY B CA 1
ATOM 2075 C C . GLY B 1 121 ? 94.566 73.143 93.703 1.00 46.78 121 GLY B C 1
ATOM 2076 O O . GLY B 1 121 ? 95.764 73.237 93.932 1.00 46.78 121 GLY B O 1
ATOM 2077 N N . GLU B 1 122 ? 94.034 73.475 92.534 1.00 52.74 122 GLU B N 1
ATOM 2078 C CA . GLU B 1 122 ? 94.851 73.940 91.418 1.00 52.74 122 GLU B CA 1
ATOM 2079 C C . GLU B 1 122 ? 95.966 74.863 91.854 1.00 52.74 122 GLU B C 1
ATOM 2080 O O . GLU B 1 122 ? 95.749 75.772 92.647 1.00 52.74 122 GLU B O 1
ATOM 2086 N N . GLY B 1 123 ? 97.167 74.611 91.348 1.00 61.50 123 GLY B N 1
ATOM 2087 C CA . GLY B 1 123 ? 98.310 75.438 91.691 1.00 61.50 123 GLY B CA 1
ATOM 2088 C C . GLY B 1 123 ? 99.033 74.977 92.938 1.00 61.50 123 GLY B C 1
ATOM 2089 O O . GLY B 1 123 ? 100.238 75.162 93.072 1.00 61.50 123 GLY B O 1
ATOM 2090 N N . GLU B 1 124 ? 98.298 74.371 93.858 1.00 64.08 124 GLU B N 1
ATOM 2091 C CA . GLU B 1 124 ? 98.880 73.897 95.102 1.00 64.08 124 GLU B CA 1
ATOM 2092 C C . GLU B 1 124 ? 99.711 72.644 94.900 1.00 64.08 124 GLU B C 1
ATOM 2093 O O . GLU B 1 124 ? 99.483 71.873 93.966 1.00 64.08 124 GLU B O 1
ATOM 2099 N N . ALA B 1 125 ? 100.677 72.438 95.785 1.00 48.92 125 ALA B N 1
ATOM 2100 C CA . ALA B 1 125 ? 101.530 71.257 95.718 1.00 48.92 125 ALA B CA 1
ATOM 2101 C C . ALA B 1 125 ? 100.734 69.981 95.904 1.00 48.92 125 ALA B C 1
ATOM 2102 O O . ALA B 1 125 ? 99.823 69.922 96.731 1.00 48.92 125 ALA B O 1
ATOM 2104 N N . PHE B 1 126 ? 101.079 68.959 95.129 1.00 50.60 126 PHE B N 1
ATOM 2105 C CA . PHE B 1 126 ? 100.426 67.666 95.243 1.00 50.60 126 PHE B CA 1
ATOM 2106 C C . PHE B 1 126 ? 100.735 67.150 96.629 1.00 50.60 126 PHE B C 1
ATOM 2107 O O . PHE B 1 126 ? 101.851 67.278 97.109 1.00 50.60 126 PHE B O 1
ATOM 2115 N N . ASP B 1 127 ? 99.744 66.564 97.269 1.00 55.00 127 ASP B N 1
ATOM 2116 C CA . ASP B 1 127 ? 99.924 66.020 98.593 1.00 55.00 127 ASP B CA 1
ATOM 2117 C C . ASP B 1 127 ? 99.021 64.804 98.640 1.00 55.00 127 ASP B C 1
ATOM 2118 O O . ASP B 1 127 ? 97.806 64.916 98.480 1.00 55.00 127 ASP B O 1
ATOM 2123 N N . PRO B 1 128 ? 99.604 63.618 98.843 1.00 52.67 128 PRO B N 1
ATOM 2124 C CA . PRO B 1 128 ? 98.857 62.357 98.896 1.00 52.67 128 PRO B CA 1
ATOM 2125 C C . PRO B 1 128 ? 97.893 62.267 100.054 1.00 52.67 128 PRO B C 1
ATOM 2126 O O . PRO B 1 128 ? 97.002 61.417 100.072 1.00 52.67 128 PRO B O 1
ATOM 2130 N N . ARG B 1 129 ? 98.072 63.151 101.024 1.00 70.86 129 ARG B N 1
ATOM 2131 C CA . ARG B 1 129 ? 97.198 63.161 102.177 1.00 70.86 129 ARG B CA 1
ATOM 2132 C C . ARG B 1 129 ? 95.791 63.541 101.704 1.00 70.86 129 ARG B C 1
ATOM 2133 O O . ARG B 1 129 ? 94.796 63.041 102.225 1.00 70.86 129 ARG B O 1
ATOM 2141 N N . TYR B 1 130 ? 95.724 64.382 100.673 1.00 79.50 130 TYR B N 1
ATOM 2142 C CA . TYR B 1 130 ? 94.461 64.879 100.140 1.00 79.50 130 TYR B CA 1
ATOM 2143 C C . TYR B 1 130 ? 94.156 64.569 98.683 1.00 79.50 130 TYR B C 1
ATOM 2144 O O . TYR B 1 130 ? 92.991 64.458 98.290 1.00 79.50 130 TYR B O 1
ATOM 2153 N N . HIS B 1 131 ? 95.200 64.460 97.877 1.00 53.27 131 HIS B N 1
ATOM 2154 C CA . HIS B 1 131 ? 95.027 64.253 96.454 1.00 53.27 131 HIS B CA 1
ATOM 2155 C C . HIS B 1 131 ? 95.114 62.854 95.921 1.00 53.27 131 HIS B C 1
ATOM 2156 O O . HIS B 1 131 ? 95.802 62.016 96.470 1.00 53.27 131 HIS B O 1
ATOM 2163 N N . GLU B 1 132 ? 94.393 62.621 94.833 1.00 50.06 132 GLU B N 1
ATOM 2164 C CA . GLU B 1 132 ? 94.400 61.358 94.130 1.00 50.06 132 GLU B CA 1
ATOM 2165 C C . GLU B 1 132 ? 94.783 61.706 92.682 1.00 50.06 132 GLU B C 1
ATOM 2166 O O . GLU B 1 132 ? 93.925 62.073 91.888 1.00 50.06 132 GLU B O 1
ATOM 2172 N N . ALA B 1 133 ? 96.070 61.614 92.342 1.00 53.45 133 ALA B N 1
ATOM 2173 C CA . ALA B 1 133 ? 96.528 61.917 90.981 1.00 53.45 133 ALA B CA 1
ATOM 2174 C C . ALA B 1 133 ? 96.092 60.835 90.011 1.00 53.45 133 ALA B C 1
ATOM 2175 O O . ALA B 1 133 ? 96.384 59.669 90.213 1.00 53.45 133 ALA B O 1
ATOM 2177 N N . VAL B 1 134 ? 95.406 61.220 88.948 1.00 56.23 134 VAL B N 1
ATOM 2178 C CA . VAL B 1 134 ? 94.944 60.246 87.970 1.00 56.23 134 VAL B CA 1
ATOM 2179 C C . VAL B 1 134 ? 95.626 60.386 86.615 1.00 56.23 134 VAL B C 1
ATOM 2180 O O . VAL B 1 134 ? 95.478 59.523 85.752 1.00 56.23 134 VAL B O 1
ATOM 2184 N N . GLY B 1 135 ? 96.374 61.471 86.441 1.00 41.05 135 GLY B N 1
ATOM 2185 C CA . GLY B 1 135 ? 97.075 61.701 85.194 1.00 41.05 135 GLY B CA 1
ATOM 2186 C C . GLY B 1 135 ? 97.838 63.016 85.168 1.00 41.05 135 GLY B C 1
ATOM 2187 O O . GLY B 1 135 ? 98.001 63.686 86.194 1.00 41.05 135 GLY B O 1
ATOM 2188 N N . LEU B 1 136 ? 98.309 63.400 83.987 1.00 51.28 136 LEU B N 1
ATOM 2189 C CA . LEU B 1 136 ? 99.052 64.643 83.859 1.00 51.28 136 LEU B CA 1
ATOM 2190 C C . LEU B 1 136 ? 98.313 65.640 82.993 1.00 51.28 136 LEU B C 1
ATOM 2191 O O . LEU B 1 136 ? 97.403 65.287 82.260 1.00 51.28 136 LEU B O 1
ATOM 2196 N N . LEU B 1 137 ? 98.729 66.891 83.086 1.00 41.47 137 LEU B N 1
ATOM 2197 C CA . LEU B 1 137 ? 98.134 67.977 82.330 1.00 41.47 137 LEU B CA 1
ATOM 2198 C C . LEU B 1 137 ? 99.068 69.153 82.570 1.00 41.47 137 LEU B C 1
ATOM 2199 O O . LEU B 1 137 ? 99.663 69.274 83.638 1.00 41.47 137 LEU B O 1
ATOM 2204 N N . PRO B 1 138 ? 99.223 70.024 81.578 1.00 45.82 138 PRO B N 1
ATOM 2205 C CA . PRO B 1 138 ? 100.085 71.204 81.639 1.00 45.82 138 PRO B CA 1
ATOM 2206 C C . PRO B 1 138 ? 100.022 71.908 82.973 1.00 45.82 138 PRO B C 1
ATOM 2207 O O . PRO B 1 138 ? 98.964 71.970 83.570 1.00 45.82 138 PRO B O 1
ATOM 2211 N N . GLY B 1 139 ? 101.143 72.441 83.442 1.00 74.86 139 GLY B N 1
ATOM 2212 C CA . GLY B 1 139 ? 101.143 73.138 84.718 1.00 74.86 139 GLY B CA 1
ATOM 2213 C C . GLY B 1 139 ? 102.374 72.805 85.529 1.00 74.86 139 GLY B C 1
ATOM 2214 O O . GLY B 1 139 ? 102.982 71.753 85.305 1.00 74.86 139 GLY B O 1
ATOM 2215 N N . GLU B 1 140 ? 102.746 73.684 86.466 1.00 73.03 140 GLU B N 1
ATOM 2216 C CA . GLU B 1 140 ? 103.929 73.468 87.311 1.00 73.03 140 GLU B CA 1
ATOM 2217 C C . GLU B 1 140 ? 104.073 72.007 87.722 1.00 73.03 140 GLU B C 1
ATOM 2218 O O . GLU B 1 140 ? 103.145 71.406 88.263 1.00 73.03 140 GLU B O 1
ATOM 2224 N N . PRO B 1 141 ? 105.248 71.420 87.484 1.00 72.61 141 PRO B N 1
ATOM 2225 C CA . PRO B 1 141 ? 105.498 70.019 87.836 1.00 72.61 141 PRO B CA 1
ATOM 2226 C C . PRO B 1 141 ? 105.313 69.739 89.318 1.00 72.61 141 PRO B C 1
ATOM 2227 O O . PRO B 1 141 ? 105.676 70.562 90.163 1.00 72.61 141 PRO B O 1
ATOM 2231 N N . GLY B 1 142 ? 104.752 68.572 89.622 1.00 74.46 142 GLY B N 1
ATOM 2232 C CA . GLY B 1 142 ? 104.543 68.179 91.004 1.00 74.46 142 GLY B CA 1
ATOM 2233 C C . GLY B 1 142 ? 103.468 68.961 91.721 1.00 74.46 142 GLY B C 1
ATOM 2234 O O . GLY B 1 142 ? 103.290 68.814 92.928 1.00 74.46 142 GLY B O 1
ATOM 2235 N N . LYS B 1 143 ? 102.757 69.800 90.977 1.00 65.37 143 LYS B N 1
ATOM 2236 C CA . LYS B 1 143 ? 101.682 70.600 91.536 1.00 65.37 143 LYS B CA 1
ATOM 2237 C C . LYS B 1 143 ? 100.356 70.170 90.937 1.00 65.37 143 LYS B C 1
ATOM 2238 O O . LYS B 1 143 ? 100.303 69.560 89.863 1.00 65.37 143 LYS B O 1
ATOM 2244 N N . VAL B 1 144 ? 99.281 70.469 91.650 1.00 55.21 144 VAL B N 1
ATOM 2245 C CA . VAL B 1 144 ? 97.961 70.130 91.166 1.00 55.21 144 VAL B CA 1
ATOM 2246 C C . VAL B 1 144 ? 97.731 71.006 89.952 1.00 55.21 144 VAL B C 1
ATOM 2247 O O . VAL B 1 144 ? 97.901 72.218 90.025 1.00 55.21 144 VAL B O 1
ATOM 2251 N N . ALA B 1 145 ? 97.364 70.397 88.831 1.00 53.04 145 ALA B N 1
ATOM 2252 C CA . ALA B 1 145 ? 97.149 71.158 87.609 1.00 53.04 145 ALA B CA 1
ATOM 2253 C C . ALA B 1 145 ? 95.674 71.428 87.354 1.00 53.04 145 ALA B C 1
ATOM 2254 O O . ALA B 1 145 ? 95.296 72.461 86.789 1.00 53.04 145 ALA B O 1
ATOM 2256 N N . LYS B 1 146 ? 94.842 70.484 87.748 1.00 54.35 146 LYS B N 1
ATOM 2257 C CA . LYS B 1 146 ? 93.419 70.637 87.567 1.00 54.35 146 LYS B CA 1
ATOM 2258 C C . LYS B 1 146 ? 92.773 69.729 88.558 1.00 54.35 146 LYS B C 1
ATOM 2259 O O . LYS B 1 146 ? 93.274 68.651 88.829 1.00 54.35 146 LYS B O 1
ATOM 2265 N N . VAL B 1 147 ? 91.660 70.169 89.112 1.00 53.50 147 VAL B N 1
ATOM 2266 C CA . VAL B 1 147 ? 90.937 69.337 90.038 1.00 53.50 147 VAL B CA 1
ATOM 2267 C C . VAL B 1 147 ? 89.749 68.800 89.283 1.00 53.50 147 VAL B C 1
ATOM 2268 O O . VAL B 1 147 ? 88.929 69.561 88.806 1.00 53.50 147 VAL B O 1
ATOM 2272 N N . PHE B 1 148 ? 89.671 67.491 89.148 1.00 48.32 148 PHE B N 1
ATOM 2273 C CA . PHE B 1 148 ? 88.564 66.892 88.443 1.00 48.32 148 PHE B CA 1
ATOM 2274 C C . PHE B 1 148 ? 87.386 66.670 89.382 1.00 48.32 148 PHE B C 1
ATOM 2275 O O . PHE B 1 148 ? 86.241 66.576 88.938 1.00 48.32 148 PHE B O 1
ATOM 2283 N N . GLN B 1 149 ? 87.672 66.578 90.677 1.00 48.97 149 GLN B N 1
ATOM 2284 C CA . GLN B 1 149 ? 86.642 66.383 91.687 1.00 48.97 149 GLN B CA 1
ATOM 2285 C C . GLN B 1 149 ? 87.128 66.993 92.989 1.00 48.97 149 GLN B C 1
ATOM 2286 O O . GLN B 1 149 ? 88.231 66.693 93.438 1.00 48.97 149 GLN B O 1
ATOM 2292 N N . ARG B 1 150 ? 86.314 67.854 93.594 1.00 59.07 150 ARG B N 1
ATOM 2293 C CA . ARG B 1 150 ? 86.716 68.497 94.834 1.00 59.07 150 ARG B CA 1
ATOM 2294 C C . ARG B 1 150 ? 86.928 67.497 95.967 1.00 59.07 150 ARG B C 1
ATOM 2295 O O . ARG B 1 150 ? 86.232 66.476 96.076 1.00 59.07 150 ARG B O 1
ATOM 2303 N N . GLY B 1 151 ? 87.896 67.810 96.816 1.00 55.90 151 GLY B N 1
ATOM 2304 C CA . GLY B 1 151 ? 88.182 66.946 97.936 1.00 55.90 151 GLY B CA 1
ATOM 2305 C C . GLY B 1 151 ? 88.034 67.747 99.205 1.00 55.90 151 GLY B C 1
ATOM 2306 O O . GLY B 1 151 ? 88.431 68.909 99.269 1.00 55.90 151 GLY B O 1
ATOM 2307 N N . PHE B 1 152 ? 87.460 67.125 100.222 1.00 62.93 152 PHE B N 1
ATOM 2308 C CA . PHE B 1 152 ? 87.264 67.813 101.480 1.00 62.93 152 PHE B CA 1
ATOM 2309 C C . PHE B 1 152 ? 87.848 67.077 102.679 1.00 62.93 152 PHE B C 1
ATOM 2310 O O . PHE B 1 152 ? 87.927 65.842 102.722 1.00 62.93 152 PHE B O 1
ATOM 2318 N N . ARG B 1 153 ? 88.254 67.864 103.662 1.00 69.41 153 ARG B N 1
ATOM 2319 C CA . ARG B 1 153 ? 88.806 67.318 104.875 1.00 69.41 153 ARG B CA 1
ATOM 2320 C C . ARG B 1 153 ? 88.093 67.972 106.039 1.00 69.41 153 ARG B C 1
ATOM 2321 O O . ARG B 1 153 ? 87.763 69.155 105.994 1.00 69.41 153 ARG B O 1
ATOM 2329 N N . MET B 1 154 ? 87.835 67.194 107.077 1.00 68.77 154 MET B N 1
ATOM 2330 C CA . MET B 1 154 ? 87.215 67.741 108.267 1.00 68.77 154 MET B CA 1
ATOM 2331 C C . MET B 1 154 ? 88.380 67.805 109.239 1.00 68.77 154 MET B C 1
ATOM 2332 O O . MET B 1 154 ? 88.692 66.826 109.918 1.00 68.77 154 MET B O 1
ATOM 2337 N N . GLY B 1 155 ? 89.046 68.953 109.270 1.00 75.39 155 GLY B N 1
ATOM 2338 C CA . GLY B 1 155 ? 90.198 69.099 110.138 1.00 75.39 155 GLY B CA 1
ATOM 2339 C C . GLY B 1 155 ? 91.283 68.093 109.778 1.00 75.39 155 GLY B C 1
ATOM 2340 O O . GLY B 1 155 ? 91.981 68.245 108.776 1.00 75.39 155 GLY B O 1
ATOM 2341 N N . GLU B 1 156 ? 91.415 67.053 110.593 1.00 88.32 156 GLU B N 1
ATOM 2342 C CA . GLU B 1 156 ? 92.417 66.016 110.379 1.00 88.32 156 GLU B CA 1
ATOM 2343 C C . GLU B 1 156 ? 91.954 64.932 109.422 1.00 88.32 156 GLU B C 1
ATOM 2344 O O . GLU B 1 156 ? 92.684 64.554 108.509 1.00 88.32 156 GLU B O 1
ATOM 2350 N N . ALA B 1 157 ? 90.744 64.427 109.632 1.00 75.24 157 ALA B N 1
ATOM 2351 C CA . ALA B 1 157 ? 90.211 63.373 108.779 1.00 75.24 157 ALA B CA 1
ATOM 2352 C C . ALA B 1 157 ? 89.912 63.860 107.369 1.00 75.24 157 ALA B C 1
ATOM 2353 O O . ALA B 1 157 ? 89.739 65.057 107.125 1.00 75.24 157 ALA B O 1
ATOM 2355 N N . LEU B 1 158 ? 89.838 62.910 106.447 1.00 62.63 158 LEU B N 1
ATOM 2356 C CA . LEU B 1 158 ? 89.569 63.213 105.053 1.00 62.63 158 LEU B CA 1
ATOM 2357 C C . LEU B 1 158 ? 88.164 62.755 104.678 1.00 62.63 158 LEU B C 1
ATOM 2358 O O . LEU B 1 158 ? 87.871 61.551 104.675 1.00 62.63 158 LEU B O 1
ATOM 2363 N N . VAL B 1 159 ? 87.290 63.706 104.358 1.00 61.44 159 VAL B N 1
ATOM 2364 C CA . VAL B 1 159 ? 85.936 63.340 103.973 1.00 61.44 159 VAL B CA 1
ATOM 2365 C C . VAL B 1 159 ? 86.063 62.539 102.693 1.00 61.44 159 VAL B C 1
ATOM 2366 O O . VAL B 1 159 ? 85.482 61.469 102.557 1.00 61.44 159 VAL B O 1
ATOM 2370 N N . ARG B 1 160 ? 86.832 63.079 101.756 1.00 66.36 160 ARG B N 1
ATOM 2371 C CA . ARG B 1 160 ? 87.109 62.421 100.489 1.00 66.36 160 ARG B CA 1
ATOM 2372 C C . ARG B 1 160 ? 88.191 63.249 99.802 1.00 66.36 160 ARG B C 1
ATOM 2373 O O . ARG B 1 160 ? 88.230 64.472 99.950 1.00 66.36 160 ARG B O 1
ATOM 2381 N N . PRO B 1 161 ? 89.094 62.588 99.055 1.00 61.46 161 PRO B N 1
ATOM 2382 C CA . PRO B 1 161 ? 90.201 63.201 98.331 1.00 61.46 161 PRO B CA 1
ATOM 2383 C C . PRO B 1 161 ? 89.775 63.749 96.991 1.00 61.46 161 PRO B C 1
ATOM 2384 O O . PRO B 1 161 ? 88.832 63.252 96.361 1.00 61.46 161 PRO B O 1
ATOM 2388 N N . ALA B 1 162 ? 90.516 64.749 96.542 1.00 55.72 162 ALA B N 1
ATOM 2389 C CA . ALA B 1 162 ? 90.239 65.387 95.278 1.00 55.72 162 ALA B CA 1
ATOM 2390 C C . ALA B 1 162 ? 90.879 64.593 94.164 1.00 55.72 162 ALA B C 1
ATOM 2391 O O . ALA B 1 162 ? 92.061 64.327 94.230 1.00 55.72 162 ALA B O 1
ATOM 2393 N N . ARG B 1 163 ? 90.110 64.186 93.160 1.00 51.34 163 ARG B N 1
ATOM 2394 C CA . ARG B 1 163 ? 90.697 63.474 92.033 1.00 51.34 163 ARG B CA 1
ATOM 2395 C C . ARG B 1 163 ? 91.348 64.605 91.244 1.00 51.34 163 ARG B C 1
ATOM 2396 O O . ARG B 1 163 ? 90.682 65.527 90.798 1.00 51.34 163 ARG B O 1
ATOM 2404 N N . VAL B 1 164 ? 92.660 64.536 91.081 1.00 57.86 164 VAL B N 1
ATOM 2405 C CA . VAL B 1 164 ? 93.388 65.602 90.433 1.00 57.86 164 VAL B CA 1
ATOM 2406 C C . VAL B 1 164 ? 94.361 65.149 89.340 1.00 57.86 164 VAL B C 1
ATOM 2407 O O . VAL B 1 164 ? 94.708 63.980 89.246 1.00 57.86 164 VAL B O 1
ATOM 2411 N N . ALA B 1 165 ? 94.776 66.095 88.505 1.00 44.05 165 ALA B N 1
ATOM 2412 C CA . ALA B 1 165 ? 95.753 65.860 87.447 1.00 44.05 165 ALA B CA 1
ATOM 2413 C C . ALA B 1 165 ? 96.947 66.697 87.861 1.00 44.05 165 ALA B C 1
ATOM 2414 O O . ALA B 1 165 ? 96.811 67.883 88.174 1.00 44.05 165 ALA B O 1
ATOM 2416 N N . VAL B 1 166 ? 98.118 66.078 87.863 1.00 45.14 166 VAL B N 1
ATOM 2417 C CA . VAL B 1 166 ? 99.335 66.761 88.260 1.00 45.14 166 VAL B CA 1
ATOM 2418 C C . VAL B 1 166 ? 100.044 67.343 87.045 1.00 45.14 166 VAL B C 1
ATOM 2419 O O . VAL B 1 166 ? 99.959 66.791 85.944 1.00 45.14 166 VAL B O 1
ATOM 2423 N N . GLY B 1 167 ? 100.737 68.459 87.246 1.00 58.11 167 GLY B N 1
ATOM 2424 C CA . GLY B 1 167 ? 101.441 69.102 86.146 1.00 58.11 167 GLY B CA 1
ATOM 2425 C C . GLY B 1 167 ? 102.623 68.306 85.632 1.00 58.11 167 GLY B C 1
ATOM 2426 O O . GLY B 1 167 ? 103.287 67.618 86.410 1.00 58.11 167 GLY B O 1
ATOM 2427 N N . GLU B 1 168 ? 102.885 68.399 84.328 1.00 71.38 168 GLU B N 1
ATOM 2428 C CA . GLU B 1 168 ? 103.996 67.685 83.699 1.00 71.38 168 GLU B CA 1
ATOM 2429 C C . GLU B 1 168 ? 105.274 68.541 83.668 1.00 71.38 168 GLU B C 1
ATOM 2430 O O . GLU B 1 168 ? 105.253 69.690 83.233 1.00 71.38 168 GLU B O 1
ATOM 2436 N N . GLU B 1 169 ? 106.383 67.987 84.147 1.00 118.45 169 GLU B N 1
ATOM 2437 C CA . GLU B 1 169 ? 107.642 68.731 84.193 1.00 118.45 169 GLU B CA 1
ATOM 2438 C C . GLU B 1 169 ? 108.192 69.045 82.805 1.00 118.45 169 GLU B C 1
ATOM 2439 O O . GLU B 1 169 ? 107.597 68.656 81.804 1.00 91.02 169 GLU B O 1
ATOM 2445 N N . LYS B 1 170 ? 109.317 69.762 82.761 1.00 148.98 170 LYS B N 1
ATOM 2446 C CA . LYS B 1 170 ? 109.989 70.154 81.517 1.00 148.98 170 LYS B CA 1
ATOM 2447 C C . LYS B 1 170 ? 109.389 71.405 80.861 1.00 148.98 170 LYS B C 1
ATOM 2448 O O . LYS B 1 170 ? 108.945 71.313 79.696 1.00 70.98 170 LYS B O 1
#

Secondary structure (DSSP, 8-state):
-TTTSSSGGGGTTTHHHHSSTTTSTTGGGGTSSSHHHHHHTTTTTTTTHHHHHHHHHHHHHHHHHHHHHHHHHHHHHHHHHHHHTGGG-HHHHHHHHHHHHHHHHHHHHHTT-EEPP-TTSBP-TTTEEEEEEEESSTTBEEEEEE--EEETTEEEEPEEEEEEE---/--STTTTTTTTHHHHHHHHHHTTTHHHHTTSTTTTTTTTTTTTTTHHHHHHHHHHHHHHHHHHHHHHHHHHHHHHHHHHHHHHHH-GGGHHHHHHHHHHHHHHHHHHTT-EE---TTSBP-TTTEEEEEEEEEEETBEEEEEE--EEETTEEEEPEEEEEEP--

B-factor: mean 118.32, std 80.35, range [23.54, 346.45]

Sequence (332 aa):
RNHENTLEKDLEAVGQEAQALEERLKAAEEELKGLKDKYLRLLADFDNYRKRMEEELKAREREGVLKALRALLPVLDDLDRALEFAEASPESIRQGVRAIRDGFFRILAGLGVEEVPGEGEAFDPRYHEAVGLLPGEPGKVAKVFQRGFRMGEALVRPARVAVGEEKRENTLEKDLEAVGQEAQALEERLKAAEEELKGLKDKYLRLLADFDNYRKRMEEELKAREREGVLKALRALLPVLDDLDRALEFAEASPESIRQGVRAIRDGFFRILAGLGVEEVPGEGEAFDPRYHEAVGLLPGEPGKVAKVFQRGFRMGEALVRPARVAVGEEK

InterPro domains:
  IPR000740 GrpE nucleotide exchange factor [MF_01151] (2-168)
  IPR000740 GrpE nucleotide exchange factor [PF01025] (12-167)
  IPR000740 GrpE nucleotide exchange factor [PR00773] (43-59)
  IPR000740 GrpE nucleotide exchange factor [PR00773] (71-86)
  IPR000740 GrpE nucleotide exchange factor [PR00773] (123-138)
  IPR000740 GrpE nucleotide exchange factor [PR00773] (147-166)
  IPR000740 GrpE nucleotide exchange factor [PS01071] (126-166)
  IPR000740 GrpE nucleotide exchange factor [PTHR21237] (12-169)
  IPR000740 GrpE nucleotide exchange factor [cd00446] (38-166)
  IPR009012 GrpE nucleotide exchange factor, head [G3DSA:2.30.22.10] (115-177)
  IPR009012 GrpE nucleotide exchange factor, head [SSF51064] (116-169)
  IPR013805 GrpE nucleotide exchange factor, coiled-coil [G3DSA:3.90.20.20] (1-114)
  IPR013805 GrpE nucleotide exchange factor, coiled-coil [SSF58014] (21-115)

Solvent-accessible surface area: 19229 Å² total; per-residue (Å²): 118,82,137,72,76,97,100,56,53,68,143,66,77,70,42,79,124,40,64,41,69,55,64,115,42,67,74,17,70,69,75,83,61,32,37,43,89,145,51,62,48,26,77,57,63,49,112,86,30,28,54,132,16,79,103,72,30,117,54,72,24,93,84,0,8,16,109,0,1,110,36,1,1,55,3,0,25,47,0,26,136,8,24,118,143,22,63,88,45,55,86,44,7,40,89,21,0,70,54,10,40,66,16,2,53,164,35,1,50,68,20,39,4,85,80,6,54,19,108,47,86,58,67,25,102,167,55,6,92,52,74,40,99,75,105,34,114,76,45,63,4,28,76,32,103,44,56,0,2,69,16,43,180,28,60,2,31,41,2,112,0,1,15,4,68,124,196,104,117,84,105,144,60,54,74,113,72,65,106,44,62,128,64,73,54,38,60,56,61,28,64,60,14,66,68,87,26,72,28,44,65,86,39,44,55,160,16,71,58,59,43,90,58,60,62,79,102,11,135,106,65,25,121,50,52,28,72,79,0,6,18,109,0,0,109,37,1,0,49,2,0,22,47,0,27,124,4,13,112,124,0,112,90,51,48,117,39,2,97,106,16,1,88,60,11,48,57,20,2,50,166,38,2,63,71,27,43,5,109,76,4,48,22,99,40,88,52,67,26,108,152,29,11,78,53,81,34,112,66,98,41,115,67,43,63,3,8,97,50,107,44,54,0,2,56,16,40,165,31,54,3,32,43,2,106,0,0,19,4,81,139,144